Protein AF-A0A401PDB6-F1 (afdb_monomer)

InterPro domains:
  IPR004269 Folate receptor [PTHR10517] (44-159)
  IPR018143 Folate receptor-like [PF03024] (44-132)

Radius of gyration: 25.64 Å; Cα contacts (8 Å, |Δi|>4): 213; chains: 1; bounding box: 50×38×85 Å

pLDDT: mean 81.95, std 20.33, range [36.94, 98.69]

Solvent-accessible surface area (backbone atoms only — not comparable to full-atom values): 11408 Å² total; per-residue (Å²): 136,85,81,79,80,78,76,79,75,80,78,76,76,71,50,66,81,80,59,87,64,42,60,55,30,55,84,53,52,86,56,73,73,91,74,92,67,96,76,80,92,74,84,80,88,58,62,86,47,78,73,61,51,42,40,32,12,30,56,58,38,44,51,54,38,63,75,40,32,82,40,72,42,54,68,57,40,76,77,58,84,59,35,51,92,82,81,49,83,37,80,37,90,93,56,59,80,38,40,29,42,74,65,28,77,44,35,54,46,43,48,22,36,32,57,70,34,27,27,28,73,41,92,40,47,82,88,70,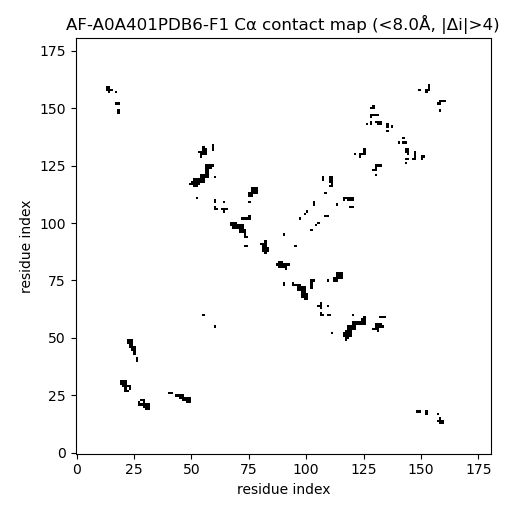51,77,32,41,69,89,78,80,60,74,92,81,41,79,74,67,48,57,56,21,52,49,47,52,34,34,75,71,65,52,30,78,69,87,66,81,73,75,77,76,72,69,75,74,72,70,66,74,69,68,80,78,119

Foldseek 3Di:
DDDPPPPPPPPPPFLPPQAQAWFQFAPIDRGDDDDPDPDDDDDDPGHDDAAAAQAAAQVQLQVVCVVQQAPKDQALEQQDDFDCVVVDGDRDPPTDIDGSCVSQVDSQSNQCRHHPRSHGYDHHHPPPLQHAYPDDDVVVDDRSVNSNSVVVCCVVVSGPDPDPPPPPPPPVVVVVVPPPD

Nearest PDB structures (foldseek):
  4kn2-assembly1_A  TM=9.282E-01  e=4.422E-18  Homo sapiens
  4lrh-assembly4_D  TM=9.254E-01  e=4.209E-17  Homo sapiens
  4km7-assembly2_B  TM=8.724E-01  e=8.488E-16  Homo sapiens
  4kmx-assembly1_A  TM=9.115E-01  e=3.106E-15  Homo sapiens
  5jka-assembly2_A  TM=8.967E-01  e=2.579E-14  Homo sapiens

Sequence (181 aa):
MLLLVLGLTLTVTAAKDILNICMDGKHHKTQPGFEGKLYKQVDQTWRNERIMHVPICKTDCEEWWADCREDHTCKVNWHKGWDWSSGINKCPTNSKCQKFSQVFPTPQDLCEKLWSNSYQYTQHDRGSGECIVMWFNSALMDNPNVAVAQHYAIQMGLIASASSAKLTVPLFLALLASDLL

Organism: Scyliorhinus torazame (NCBI:txid75743)

Mean predicted aligned error: 11.37 Å

Structure (mmCIF, N/CA/C/O backbone):
data_AF-A0A401PDB6-F1
#
_entry.id   AF-A0A401PDB6-F1
#
loop_
_atom_site.group_PDB
_atom_site.id
_atom_site.type_symbol
_atom_site.label_atom_id
_atom_site.label_alt_id
_atom_site.label_comp_id
_atom_site.label_asym_id
_atom_site.label_entity_id
_atom_site.label_seq_id
_atom_site.pdbx_PDB_ins_code
_atom_site.Cartn_x
_atom_site.Cartn_y
_atom_site.Cartn_z
_atom_site.occupancy
_atom_site.B_iso_or_equiv
_atom_site.auth_seq_id
_atom_site.auth_comp_id
_atom_site.auth_asym_id
_atom_site.auth_atom_id
_atom_site.pdbx_PDB_model_num
ATOM 1 N N . MET A 1 1 ? 7.493 7.710 -65.281 1.00 41.81 1 MET A N 1
ATOM 2 C CA . MET A 1 1 ? 6.463 7.238 -64.332 1.00 41.81 1 MET A CA 1
ATOM 3 C C . MET A 1 1 ? 7.090 7.290 -62.945 1.00 41.81 1 MET A C 1
ATOM 5 O O . MET A 1 1 ? 7.853 6.407 -62.586 1.00 41.81 1 MET A O 1
ATOM 9 N N . LEU A 1 2 ? 6.934 8.430 -62.271 1.00 36.94 2 LEU A N 1
ATOM 10 C CA . LEU A 1 2 ? 7.655 8.797 -61.050 1.00 36.94 2 LEU A CA 1
ATOM 11 C C . LEU A 1 2 ? 6.922 8.171 -59.850 1.00 36.94 2 LEU A C 1
ATOM 13 O O . LEU A 1 2 ? 5.835 8.620 -59.498 1.00 36.94 2 LEU A O 1
ATOM 17 N N . LEU A 1 3 ? 7.459 7.093 -59.275 1.00 42.06 3 LEU A N 1
ATOM 18 C CA . LEU A 1 3 ? 6.882 6.457 -58.087 1.00 42.06 3 LEU A CA 1
ATOM 19 C C . LEU A 1 3 ? 7.278 7.268 -56.845 1.00 42.06 3 LEU A C 1
ATOM 21 O O . LEU A 1 3 ? 8.389 7.141 -56.336 1.00 42.06 3 LEU A O 1
ATOM 25 N N . LEU A 1 4 ? 6.362 8.118 -56.372 1.00 43.72 4 LEU A N 1
ATOM 26 C CA . LEU A 1 4 ? 6.415 8.694 -55.028 1.00 43.72 4 LEU A CA 1
ATOM 27 C C . LEU A 1 4 ? 6.281 7.558 -54.006 1.00 43.72 4 LEU A C 1
ATOM 29 O O . LEU A 1 4 ? 5.187 7.042 -53.781 1.00 43.72 4 LEU A O 1
ATOM 33 N N . VAL A 1 5 ? 7.384 7.178 -53.364 1.00 49.28 5 VAL A N 1
ATOM 34 C CA . VAL A 1 5 ? 7.334 6.364 -52.147 1.00 49.28 5 VAL A CA 1
ATOM 35 C C . VAL A 1 5 ? 6.971 7.306 -51.004 1.00 49.28 5 VAL A C 1
ATOM 37 O O . VAL A 1 5 ? 7.833 7.937 -50.396 1.00 49.28 5 VAL A O 1
ATOM 40 N N . LEU A 1 6 ? 5.670 7.453 -50.750 1.00 48.84 6 LEU A N 1
ATOM 41 C CA . LEU A 1 6 ? 5.168 8.115 -49.552 1.00 48.84 6 LEU A CA 1
ATOM 42 C C . LEU A 1 6 ? 5.486 7.200 -48.359 1.00 48.84 6 LEU A C 1
ATOM 44 O O . LEU A 1 6 ? 4.734 6.283 -48.034 1.00 48.84 6 LEU A O 1
ATOM 48 N N . GLY A 1 7 ? 6.653 7.397 -47.748 1.00 50.88 7 GLY A N 1
ATOM 49 C CA . GLY A 1 7 ? 6.994 6.754 -46.487 1.00 50.88 7 GLY A CA 1
ATOM 50 C C . GLY A 1 7 ? 6.054 7.273 -45.407 1.00 50.88 7 GLY A C 1
ATOM 51 O O . GLY A 1 7 ? 6.227 8.390 -44.926 1.00 50.88 7 GLY A O 1
ATOM 52 N N . LEU A 1 8 ? 5.045 6.482 -45.040 1.00 49.09 8 LEU A N 1
ATOM 53 C CA . LEU A 1 8 ? 4.204 6.764 -43.885 1.00 49.09 8 LEU A CA 1
ATOM 54 C C . LEU A 1 8 ? 5.059 6.519 -42.634 1.00 49.09 8 LEU A C 1
ATOM 56 O O . LEU A 1 8 ? 5.104 5.413 -42.096 1.00 49.09 8 LEU A O 1
ATOM 60 N N . THR A 1 9 ? 5.808 7.528 -42.192 1.00 46.88 9 THR A N 1
ATOM 61 C CA . THR A 1 9 ? 6.457 7.480 -40.884 1.00 46.88 9 THR A CA 1
ATOM 62 C C . THR A 1 9 ? 5.350 7.541 -39.838 1.00 46.88 9 THR A C 1
ATOM 64 O O . THR A 1 9 ? 4.869 8.621 -39.501 1.00 46.88 9 THR A O 1
ATOM 67 N N . LEU A 1 10 ? 4.910 6.381 -39.346 1.00 47.47 10 LEU A N 1
ATOM 68 C CA . LEU A 1 10 ? 4.157 6.298 -38.100 1.00 47.47 10 LEU A CA 1
ATOM 69 C C . LEU A 1 10 ? 5.096 6.779 -36.994 1.00 47.47 10 LEU A C 1
ATOM 71 O O . LEU A 1 10 ? 5.904 6.022 -36.459 1.00 47.47 10 LEU A O 1
ATOM 75 N N . THR A 1 11 ? 5.027 8.069 -36.682 1.00 45.44 11 THR A N 1
ATOM 76 C CA . THR A 1 11 ? 5.581 8.602 -35.445 1.00 45.44 11 THR A CA 1
ATOM 77 C C . THR A 1 11 ? 4.755 8.006 -34.316 1.00 45.44 11 THR A C 1
ATOM 79 O O . THR A 1 11 ? 3.700 8.530 -33.964 1.00 45.44 11 THR A O 1
ATOM 82 N N . VAL A 1 12 ? 5.195 6.864 -33.786 1.00 51.16 12 VAL A N 1
ATOM 83 C CA . VAL A 1 12 ? 4.664 6.335 -32.531 1.00 51.16 12 VAL A CA 1
ATOM 84 C C . VAL A 1 12 ? 5.073 7.337 -31.459 1.00 51.16 12 VAL A C 1
ATOM 86 O O . VAL A 1 12 ? 6.234 7.394 -31.054 1.00 51.16 12 VAL A O 1
ATOM 89 N N . THR A 1 13 ? 4.139 8.184 -31.040 1.00 49.16 13 THR A N 1
ATOM 90 C CA . THR A 1 13 ? 4.314 9.028 -29.862 1.00 49.16 13 THR A CA 1
ATOM 91 C C . THR A 1 13 ? 4.423 8.093 -28.663 1.00 49.16 13 THR A C 1
ATOM 93 O O . THR A 1 13 ? 3.423 7.545 -28.206 1.00 49.16 13 THR A O 1
ATOM 96 N N . ALA A 1 14 ? 5.647 7.839 -28.198 1.00 52.94 14 ALA A N 1
ATOM 97 C CA . ALA A 1 14 ? 5.876 7.104 -26.964 1.00 52.94 14 ALA A CA 1
ATOM 98 C C . ALA A 1 14 ? 5.215 7.891 -25.828 1.00 52.94 14 ALA A C 1
ATOM 100 O O . ALA A 1 14 ? 5.658 8.995 -25.509 1.00 52.94 14 ALA A O 1
ATOM 101 N N . ALA A 1 15 ? 4.146 7.344 -25.254 1.00 53.12 15 ALA A N 1
ATOM 102 C CA . ALA A 1 15 ? 3.482 7.911 -24.093 1.00 53.12 15 ALA A CA 1
ATOM 103 C C . ALA A 1 15 ? 4.428 7.818 -22.885 1.00 53.12 15 ALA A C 1
ATOM 105 O O . ALA A 1 15 ? 4.445 6.866 -22.119 1.00 53.12 15 ALA A O 1
ATOM 106 N N . LYS A 1 16 ? 5.287 8.826 -22.740 1.00 54.22 16 LYS A N 1
ATOM 107 C CA . LYS A 1 16 ? 6.212 8.981 -21.611 1.00 54.22 16 LYS A CA 1
ATOM 108 C C . LYS A 1 16 ? 5.495 9.311 -20.294 1.00 54.22 16 LYS A C 1
ATOM 110 O O . LYS A 1 16 ? 6.162 9.428 -19.275 1.00 54.22 16 LYS A O 1
ATOM 115 N N . ASP A 1 17 ? 4.170 9.433 -20.304 1.00 70.50 17 ASP A N 1
ATOM 1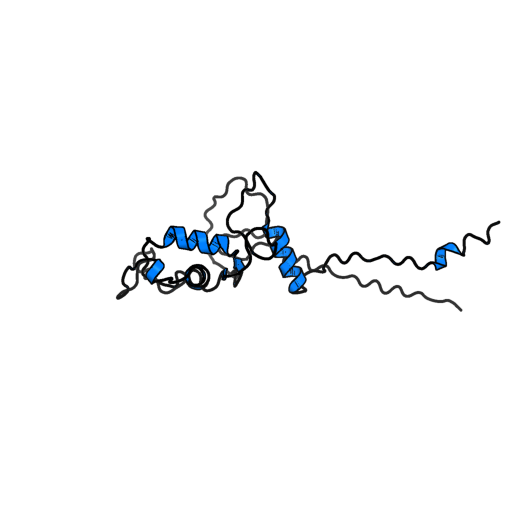16 C CA . ASP A 1 17 ? 3.445 10.206 -19.296 1.00 70.50 17 ASP A CA 1
ATOM 117 C C . ASP A 1 17 ? 3.068 9.433 -18.024 1.00 70.50 17 ASP A C 1
ATOM 119 O O . ASP A 1 17 ? 2.666 10.066 -17.056 1.00 70.50 17 ASP A O 1
ATOM 123 N N . ILE A 1 18 ? 3.209 8.098 -17.975 1.00 82.12 18 ILE A N 1
ATOM 124 C CA . ILE A 1 18 ? 2.850 7.304 -16.776 1.00 82.12 18 ILE A CA 1
ATOM 125 C C . ILE A 1 18 ? 4.051 6.715 -16.020 1.00 82.12 18 ILE A C 1
ATOM 127 O O . ILE A 1 18 ? 3.921 6.281 -14.876 1.00 82.12 18 ILE A O 1
ATOM 131 N N . LEU A 1 19 ? 5.235 6.685 -16.637 1.00 90.25 19 LEU A N 1
ATOM 132 C CA . LEU A 1 19 ? 6.452 6.196 -15.991 1.00 90.25 19 LEU A CA 1
ATOM 133 C C . LEU A 1 19 ? 7.263 7.355 -15.423 1.00 90.25 19 LEU A C 1
ATOM 135 O O . LEU A 1 19 ? 7.357 8.414 -16.032 1.00 90.25 19 LEU A O 1
ATOM 139 N N . ASN A 1 20 ? 7.926 7.115 -14.289 1.00 91.12 20 ASN A N 1
ATOM 140 C CA . ASN A 1 20 ? 8.797 8.099 -13.644 1.00 91.12 20 ASN A CA 1
ATOM 141 C C . ASN A 1 20 ? 8.083 9.438 -13.355 1.00 91.12 20 ASN A C 1
ATOM 143 O O . ASN A 1 20 ? 8.622 10.518 -13.600 1.00 91.12 20 ASN A O 1
ATOM 147 N N . ILE A 1 21 ? 6.874 9.350 -12.802 1.00 90.75 21 ILE A N 1
ATOM 148 C CA . ILE A 1 21 ? 6.075 10.487 -12.336 1.00 90.75 21 ILE A CA 1
ATOM 149 C C . ILE A 1 21 ? 5.842 10.400 -10.823 1.00 90.75 21 ILE A C 1
ATOM 151 O O . ILE A 1 21 ? 5.990 9.339 -10.213 1.00 90.75 21 ILE A O 1
ATOM 155 N N . CYS A 1 22 ? 5.472 11.520 -10.211 1.00 89.38 22 CYS A N 1
ATOM 156 C CA . CYS A 1 22 ? 4.984 11.562 -8.837 1.00 89.38 22 CYS A CA 1
ATOM 157 C C . CYS A 1 22 ? 3.477 11.811 -8.859 1.00 89.38 22 CYS A C 1
ATOM 159 O O . CYS A 1 22 ? 3.025 12.654 -9.627 1.00 89.38 22 CYS A O 1
ATOM 161 N N . MET A 1 23 ? 2.717 11.113 -8.009 1.00 88.44 23 MET A N 1
ATOM 162 C CA . MET A 1 23 ? 1.294 11.423 -7.855 1.00 88.44 23 MET A CA 1
ATOM 163 C C . MET A 1 23 ? 1.130 12.837 -7.291 1.00 88.44 23 MET A C 1
ATOM 165 O O . MET A 1 23 ? 1.911 13.245 -6.427 1.00 88.44 23 MET A O 1
ATOM 169 N N . ASP A 1 24 ? 0.073 13.537 -7.684 1.00 86.31 24 ASP A N 1
ATOM 170 C CA . ASP A 1 24 ? -0.339 14.792 -7.058 1.00 86.31 24 ASP A CA 1
ATOM 171 C C . ASP A 1 24 ? -0.969 14.520 -5.680 1.00 86.31 24 ASP A C 1
ATOM 173 O O . ASP A 1 24 ? -2.188 14.497 -5.470 1.00 86.31 24 ASP A O 1
ATOM 177 N N . GLY A 1 25 ? -0.101 14.208 -4.718 1.00 82.31 25 GLY A N 1
ATOM 178 C CA . GLY A 1 25 ? -0.454 13.955 -3.333 1.00 82.31 25 GLY A CA 1
ATOM 179 C C . GLY A 1 25 ? 0.111 15.004 -2.391 1.00 82.31 25 GLY A C 1
ATOM 180 O O . GLY A 1 25 ? 1.149 15.594 -2.651 1.00 82.31 25 GLY A O 1
ATOM 181 N N . LYS A 1 26 ? -0.527 15.130 -1.226 1.00 82.31 26 LYS A N 1
ATOM 182 C CA . LYS A 1 26 ? -0.234 16.081 -0.141 1.00 82.31 26 LYS A CA 1
ATOM 183 C C . LYS A 1 26 ? 1.215 16.532 0.049 1.00 82.31 26 LYS A C 1
ATOM 185 O O . LYS A 1 26 ? 1.467 17.692 0.351 1.00 82.31 26 LYS A O 1
ATOM 190 N N . HIS A 1 27 ? 2.139 15.581 -0.011 1.00 84.38 27 HIS A N 1
ATOM 191 C CA . HIS A 1 27 ? 3.551 15.774 0.300 1.00 84.38 27 HIS A CA 1
ATOM 192 C C . HIS A 1 27 ? 4.471 15.266 -0.818 1.00 84.38 27 HIS A C 1
ATOM 194 O O . HIS A 1 27 ? 5.669 15.113 -0.599 1.00 84.38 27 HIS A O 1
ATOM 200 N N . HIS A 1 28 ? 3.926 14.960 -1.997 1.00 83.31 28 HIS A N 1
ATOM 201 C CA . HIS A 1 28 ? 4.731 14.528 -3.134 1.00 83.31 28 HIS A CA 1
ATOM 202 C C . HIS A 1 28 ? 5.393 15.736 -3.804 1.00 83.31 28 HIS A C 1
ATOM 204 O O . HIS A 1 28 ? 4.849 16.839 -3.820 1.00 83.31 28 HIS A O 1
ATOM 210 N N . LYS A 1 29 ? 6.580 15.518 -4.377 1.00 86.19 29 LYS A N 1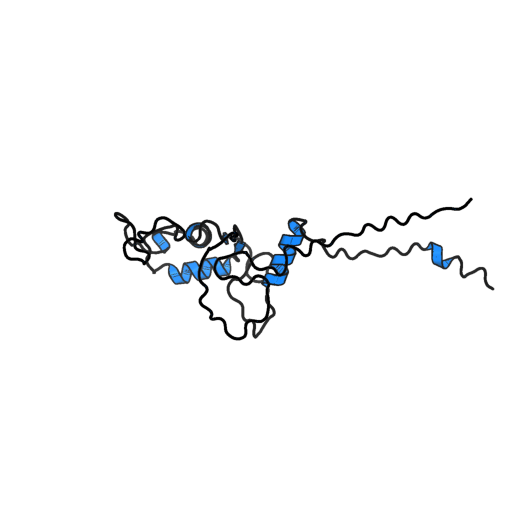
ATOM 211 C CA . LYS A 1 29 ? 7.175 16.464 -5.327 1.00 86.19 29 LYS A CA 1
ATOM 212 C C . LYS A 1 29 ? 6.394 16.446 -6.635 1.00 86.19 29 LYS A C 1
ATOM 214 O O . LYS A 1 29 ? 5.730 15.467 -6.948 1.00 86.19 29 LYS A O 1
ATOM 219 N N . THR A 1 30 ? 6.580 17.479 -7.448 1.00 86.31 30 THR A N 1
ATOM 220 C CA . THR A 1 30 ? 6.026 17.529 -8.806 1.00 86.31 30 THR A CA 1
ATOM 221 C C . THR A 1 30 ? 6.671 16.500 -9.741 1.00 86.31 30 THR A C 1
ATOM 223 O O . THR A 1 30 ? 6.006 15.981 -10.628 1.00 86.31 30 THR A O 1
ATOM 226 N N . GLN A 1 31 ? 7.962 16.193 -9.563 1.00 86.19 31 GLN A N 1
ATOM 227 C CA . GLN A 1 31 ? 8.686 15.210 -10.376 1.00 86.19 31 GLN A CA 1
ATOM 228 C C . GLN A 1 31 ? 9.687 14.410 -9.530 1.00 86.19 31 GLN A C 1
ATOM 230 O O . GLN A 1 31 ? 10.205 14.939 -8.533 1.00 86.19 31 GLN A O 1
ATOM 235 N N . PRO A 1 32 ? 10.000 13.158 -9.918 1.00 87.00 32 PRO A N 1
ATOM 236 C CA . PRO A 1 32 ? 11.042 12.381 -9.264 1.00 87.00 32 PRO A CA 1
ATOM 237 C C . PRO A 1 32 ? 12.411 13.049 -9.378 1.00 87.00 32 PRO A C 1
ATOM 239 O O . PRO A 1 32 ? 12.701 13.809 -10.297 1.00 87.00 32 PRO A O 1
ATOM 242 N N . GLY A 1 33 ? 13.282 12.736 -8.429 1.00 83.69 33 GLY A N 1
ATOM 243 C CA . GLY A 1 33 ? 14.647 13.245 -8.397 1.00 83.69 33 GLY A CA 1
ATOM 244 C C . GLY A 1 33 ? 15.340 12.823 -7.111 1.00 83.69 33 GLY A C 1
ATOM 245 O O . GLY A 1 33 ? 14.669 12.391 -6.171 1.00 83.69 33 GLY A O 1
ATOM 246 N N . PHE A 1 34 ? 16.662 12.961 -7.072 1.00 83.00 34 PHE A N 1
ATOM 247 C CA . PHE A 1 34 ? 17.482 12.572 -5.928 1.00 83.00 34 PHE A CA 1
ATOM 248 C C . PHE A 1 34 ? 17.043 13.283 -4.637 1.00 83.00 34 PHE A C 1
ATOM 250 O O . PHE A 1 34 ? 16.878 14.503 -4.617 1.00 83.00 34 PHE A O 1
ATOM 257 N N . GLU A 1 35 ? 16.871 12.517 -3.560 1.00 76.19 35 GLU A N 1
ATOM 258 C CA . GLU A 1 35 ? 16.538 13.027 -2.229 1.00 76.19 35 GLU A CA 1
ATOM 259 C C . GLU A 1 35 ? 17.746 12.880 -1.303 1.00 76.19 35 GLU A C 1
ATOM 261 O O . GLU A 1 35 ? 18.027 11.795 -0.802 1.00 76.19 35 GLU A O 1
ATOM 266 N N . GLY A 1 36 ? 18.479 13.969 -1.060 1.00 64.94 36 GLY A N 1
ATOM 267 C CA . GLY A 1 36 ? 19.646 13.935 -0.168 1.00 64.94 36 GLY A CA 1
ATOM 268 C C . GLY A 1 36 ? 19.292 13.837 1.326 1.00 64.94 36 GLY A C 1
ATOM 269 O O . GLY A 1 36 ? 20.019 13.210 2.091 1.00 64.94 36 GLY A O 1
ATOM 270 N N . LYS A 1 37 ? 18.184 14.454 1.766 1.00 56.00 37 LYS A N 1
ATOM 271 C CA . LYS A 1 37 ? 17.655 14.377 3.143 1.00 56.00 37 LYS A CA 1
ATOM 272 C C . LYS A 1 37 ? 16.128 14.320 3.088 1.00 56.00 37 LYS A C 1
ATOM 274 O O . LYS A 1 37 ? 15.495 15.290 2.690 1.00 56.00 37 LYS A O 1
ATOM 279 N N . LEU A 1 38 ? 15.552 13.198 3.515 1.00 56.94 38 LE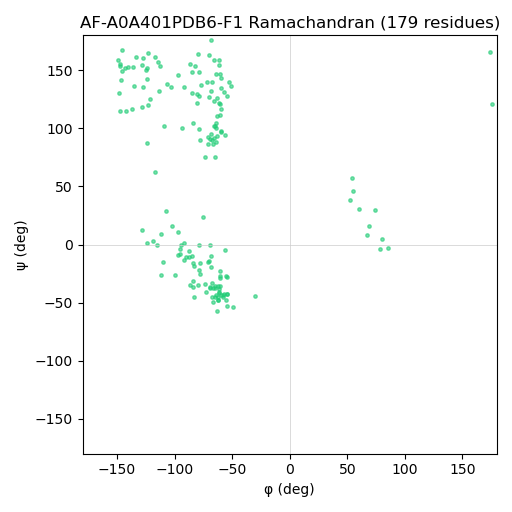U A N 1
ATOM 280 C CA . LEU A 1 38 ? 14.141 12.825 3.314 1.00 56.94 38 LEU A CA 1
ATOM 281 C C . LEU A 1 38 ? 13.120 13.560 4.216 1.00 56.94 38 LEU A C 1
ATOM 283 O O . LEU A 1 38 ? 12.036 13.034 4.452 1.00 56.94 38 LEU A O 1
ATOM 287 N N . TYR A 1 39 ? 13.422 14.755 4.743 1.00 38.53 39 TYR A N 1
ATOM 288 C CA . TYR A 1 39 ? 12.495 15.477 5.628 1.00 38.53 39 TYR A CA 1
ATOM 289 C C . TYR A 1 39 ? 12.244 16.923 5.173 1.00 38.53 39 TYR A C 1
ATOM 291 O O . TYR A 1 39 ? 13.153 17.751 5.148 1.00 38.53 39 TYR A O 1
ATOM 299 N N . LYS A 1 40 ? 10.982 17.237 4.856 1.00 42.69 40 LYS A N 1
ATOM 300 C CA . LYS A 1 40 ? 10.410 18.594 4.842 1.00 42.69 40 LYS A CA 1
ATOM 301 C C . LYS A 1 40 ? 8.928 18.504 5.219 1.00 42.69 40 LYS A C 1
ATOM 303 O O . LYS A 1 40 ? 8.201 17.696 4.648 1.00 42.69 40 LYS A O 1
ATOM 308 N N . GLN A 1 41 ? 8.482 19.321 6.173 1.00 37.66 41 GLN A N 1
ATOM 309 C CA . GLN A 1 41 ? 7.055 19.554 6.415 1.00 37.66 41 GLN A CA 1
ATOM 310 C C . GLN A 1 41 ? 6.550 20.570 5.390 1.00 37.66 41 GLN A C 1
ATOM 312 O O . GLN A 1 41 ? 7.163 21.618 5.200 1.00 37.66 41 GLN A O 1
ATOM 317 N N . VAL A 1 42 ? 5.446 20.242 4.725 1.00 47.94 42 VAL A N 1
ATOM 318 C CA . VAL A 1 42 ? 4.796 21.091 3.719 1.00 47.94 42 VAL A CA 1
ATOM 319 C C . VAL A 1 42 ? 3.323 21.250 4.085 1.00 47.94 42 VAL A C 1
ATOM 321 O O . VAL A 1 42 ? 2.674 20.279 4.488 1.00 47.94 42 VAL A O 1
ATOM 324 N N . ASP A 1 43 ? 2.843 22.488 3.983 1.00 43.47 43 ASP A N 1
ATOM 325 C CA . ASP A 1 43 ? 1.490 22.930 4.327 1.00 43.47 43 ASP A CA 1
ATOM 326 C C . ASP A 1 43 ? 0.512 22.752 3.146 1.00 43.47 43 ASP A C 1
ATOM 328 O O . ASP A 1 43 ? 0.910 22.649 1.988 1.00 43.47 43 ASP A O 1
ATOM 332 N N . GLN A 1 44 ? -0.773 22.628 3.464 1.00 50.94 44 GLN A N 1
ATOM 333 C CA . GLN A 1 44 ? -1.789 21.864 2.746 1.00 50.94 44 GLN A CA 1
ATOM 334 C C . GLN A 1 44 ? -2.755 22.687 1.882 1.00 50.94 44 GLN A C 1
ATOM 336 O O . GLN A 1 44 ? -3.422 23.576 2.391 1.00 50.94 44 GLN A O 1
ATOM 341 N N . THR A 1 45 ? -3.007 22.217 0.653 1.00 56.47 45 THR A N 1
ATOM 342 C CA . THR A 1 45 ? -4.346 21.975 0.055 1.00 56.47 45 THR A CA 1
ATOM 343 C C . THR A 1 45 ? -4.186 20.765 -0.888 1.00 56.47 45 THR A C 1
ATOM 345 O O . THR A 1 45 ? -3.265 20.733 -1.691 1.00 56.47 45 THR A O 1
ATOM 348 N N . TRP A 1 46 ? -4.835 19.631 -0.594 1.00 58.44 46 TRP A N 1
ATOM 349 C CA . TRP A 1 46 ? -3.991 18.597 0.029 1.00 58.44 46 TRP A CA 1
ATOM 350 C C . TRP A 1 46 ? -3.890 17.193 -0.599 1.00 58.44 46 TRP A C 1
ATOM 352 O O . TRP A 1 46 ? -3.186 16.394 0.005 1.00 58.44 46 TRP A O 1
ATOM 362 N N . ARG A 1 47 ? -4.523 16.844 -1.733 1.00 59.09 47 ARG A N 1
ATOM 363 C CA . ARG A 1 47 ? -4.261 15.613 -2.544 1.00 59.09 47 ARG A CA 1
ATOM 364 C C . ARG A 1 47 ? -5.262 15.520 -3.704 1.00 59.09 47 ARG A C 1
ATOM 366 O O . ARG A 1 47 ? -6.451 15.387 -3.431 1.00 59.09 47 ARG A O 1
ATOM 373 N N . ASN A 1 48 ? -4.793 15.484 -4.949 1.00 77.31 48 ASN A N 1
ATOM 374 C CA . ASN A 1 48 ? -5.646 15.304 -6.133 1.00 77.31 48 ASN A CA 1
ATOM 375 C C . ASN A 1 48 ? -5.637 13.861 -6.660 1.00 77.31 48 ASN A C 1
ATOM 377 O O . ASN A 1 48 ? -6.628 13.399 -7.219 1.00 77.31 48 ASN A O 1
ATOM 381 N N . GLU A 1 49 ? -4.563 13.111 -6.409 1.00 83.00 49 GLU A N 1
ATOM 382 C CA . GLU A 1 49 ? -4.393 11.741 -6.895 1.00 83.00 49 GLU A CA 1
ATOM 383 C C . GLU A 1 49 ? -4.118 10.752 -5.759 1.00 83.00 49 GLU A C 1
ATOM 385 O O . GLU A 1 49 ? -3.512 11.074 -4.732 1.00 83.00 49 GLU A O 1
ATOM 390 N N . ARG A 1 50 ? -4.534 9.493 -5.933 1.00 87.50 50 ARG A N 1
ATOM 391 C CA . ARG A 1 50 ? -4.168 8.393 -5.034 1.00 87.50 50 ARG A CA 1
ATOM 392 C C . ARG A 1 50 ? -3.888 7.113 -5.794 1.00 87.50 50 ARG A C 1
ATOM 394 O O . ARG A 1 50 ? -4.486 6.860 -6.831 1.00 87.50 50 ARG A O 1
ATOM 401 N N . ILE A 1 51 ? -3.050 6.274 -5.196 1.00 91.75 51 ILE A N 1
ATOM 402 C CA . ILE A 1 51 ? -2.875 4.904 -5.661 1.00 91.75 51 ILE A CA 1
ATOM 403 C C . ILE A 1 51 ? -4.106 4.065 -5.335 1.00 91.75 51 ILE A C 1
ATOM 405 O O . ILE A 1 51 ? -4.697 4.177 -4.250 1.00 91.75 51 ILE A O 1
ATOM 409 N N . MET A 1 52 ? -4.455 3.221 -6.293 1.00 91.94 52 MET A N 1
ATOM 410 C CA . MET A 1 52 ? -5.515 2.233 -6.212 1.00 91.94 52 MET A CA 1
ATOM 411 C C . MET A 1 52 ? -4.982 0.934 -6.792 1.00 91.94 52 MET A C 1
ATOM 413 O O . MET A 1 52 ? -4.347 0.959 -7.842 1.00 91.94 52 MET A O 1
ATOM 417 N N . HIS A 1 53 ? -5.268 -0.174 -6.113 1.00 96.00 53 HIS A N 1
ATOM 418 C CA . HIS A 1 53 ? -4.975 -1.525 -6.583 1.00 96.00 53 HIS A CA 1
ATOM 419 C C . HIS A 1 53 ? -3.516 -1.738 -7.010 1.00 96.00 53 HIS A C 1
ATOM 421 O O . HIS A 1 53 ? -3.244 -2.429 -7.987 1.00 96.00 53 HIS A O 1
ATOM 427 N N . VAL A 1 54 ? -2.562 -1.143 -6.287 1.00 97.62 54 VAL A N 1
ATOM 428 C CA . VAL A 1 54 ? -1.144 -1.441 -6.518 1.00 97.62 54 VAL A CA 1
ATOM 429 C C . VAL A 1 54 ? -0.934 -2.932 -6.228 1.00 97.62 54 VAL A C 1
ATOM 431 O O . VAL A 1 54 ? -1.244 -3.352 -5.109 1.00 97.62 54 VAL A O 1
ATOM 434 N N . PRO A 1 55 ? -0.449 -3.727 -7.202 1.00 98.12 55 PRO A N 1
ATOM 435 C CA . PRO A 1 55 ? -0.322 -5.174 -7.061 1.00 98.12 55 PRO A CA 1
ATOM 436 C C . PRO A 1 55 ? 0.811 -5.477 -6.085 1.00 98.12 55 PRO A C 1
ATOM 438 O O . PRO A 1 55 ? 1.969 -5.513 -6.482 1.00 98.12 55 PRO A O 1
ATOM 441 N N . ILE A 1 56 ? 0.511 -5.631 -4.796 1.00 98.38 56 ILE A N 1
ATOM 442 C CA . ILE A 1 56 ? 1.535 -5.900 -3.781 1.00 98.38 56 ILE A CA 1
ATOM 443 C C . ILE A 1 56 ? 1.960 -7.366 -3.870 1.00 98.38 56 ILE A C 1
ATOM 445 O O . ILE A 1 56 ? 1.116 -8.255 -4.033 1.00 98.38 56 ILE A O 1
ATOM 449 N N . CYS A 1 57 ? 3.265 -7.624 -3.782 1.00 98.50 57 CYS A N 1
ATOM 450 C CA . CYS A 1 57 ? 3.763 -8.994 -3.762 1.00 98.50 57 CYS A CA 1
ATOM 451 C C . CYS A 1 57 ? 3.188 -9.772 -2.579 1.00 98.50 57 CYS A C 1
ATOM 453 O O . CYS A 1 57 ? 3.028 -9.239 -1.476 1.00 98.50 57 CYS A O 1
ATOM 455 N N . LYS A 1 58 ? 2.917 -11.056 -2.822 1.00 98.25 58 LYS A N 1
ATOM 456 C CA . LYS A 1 58 ? 2.382 -11.994 -1.837 1.00 98.25 58 LYS A CA 1
ATOM 457 C C . LYS A 1 58 ? 3.171 -11.943 -0.530 1.00 98.25 58 LYS A C 1
ATOM 459 O O . LYS A 1 58 ? 2.598 -11.682 0.525 1.00 98.25 58 LYS A O 1
ATOM 464 N N . THR A 1 59 ? 4.489 -12.120 -0.628 1.00 97.25 59 THR A N 1
ATOM 465 C CA . THR A 1 59 ? 5.396 -12.182 0.523 1.00 97.25 59 THR A CA 1
ATOM 466 C C . THR A 1 59 ? 5.368 -10.897 1.355 1.00 97.25 59 THR A C 1
ATOM 468 O O . THR A 1 59 ? 5.281 -10.973 2.573 1.00 97.25 59 THR A O 1
ATOM 471 N N . ASP A 1 60 ? 5.368 -9.715 0.724 1.00 97.88 60 ASP A N 1
ATOM 472 C CA . ASP A 1 60 ? 5.301 -8.426 1.433 1.00 97.88 60 ASP A CA 1
ATOM 473 C C . ASP A 1 60 ? 4.005 -8.274 2.238 1.00 97.88 60 ASP A C 1
ATOM 475 O O . ASP A 1 60 ? 4.023 -7.766 3.359 1.00 97.88 60 ASP A O 1
ATOM 479 N N . CYS A 1 61 ? 2.878 -8.709 1.674 1.00 98.12 61 CYS A N 1
ATOM 480 C CA . CYS A 1 61 ? 1.595 -8.639 2.360 1.00 98.12 61 CYS A CA 1
ATOM 481 C C . CYS A 1 61 ? 1.487 -9.667 3.501 1.00 98.12 61 CYS A C 1
ATOM 483 O O . CYS A 1 61 ? 0.978 -9.353 4.579 1.00 98.12 61 CYS A O 1
ATOM 485 N N . GLU A 1 62 ? 1.979 -10.888 3.280 1.00 98.50 62 GLU A N 1
ATOM 486 C CA . GLU A 1 62 ? 1.975 -11.964 4.275 1.00 98.50 62 GLU A CA 1
ATOM 487 C C . GLU A 1 62 ? 2.898 -11.669 5.459 1.00 98.50 62 GLU A C 1
ATOM 489 O O . GLU A 1 62 ? 2.469 -11.830 6.600 1.00 98.50 62 GLU A O 1
ATOM 494 N N . GLU A 1 63 ? 4.118 -11.185 5.206 1.00 98.38 63 GLU A N 1
ATOM 495 C CA . GLU A 1 63 ? 5.066 -10.771 6.249 1.00 98.38 63 GLU A CA 1
ATOM 496 C C . GLU A 1 63 ? 4.498 -9.611 7.072 1.00 98.38 63 GLU A C 1
ATOM 498 O O . GLU A 1 63 ? 4.450 -9.696 8.296 1.00 98.38 63 GLU A O 1
ATOM 503 N N . TRP A 1 64 ? 3.959 -8.573 6.418 1.00 98.44 64 TRP A N 1
ATOM 504 C CA . TRP A 1 64 ? 3.339 -7.448 7.124 1.00 98.44 64 TRP A CA 1
ATOM 505 C C . TRP A 1 64 ? 2.191 -7.903 8.037 1.00 98.44 64 TRP A C 1
ATOM 507 O O . TRP A 1 64 ? 2.105 -7.497 9.198 1.00 98.44 64 TRP A O 1
ATOM 517 N N . TRP A 1 65 ? 1.314 -8.779 7.545 1.00 98.69 65 TRP A N 1
ATOM 518 C CA . TRP A 1 65 ? 0.245 -9.328 8.372 1.00 98.69 65 TRP A CA 1
ATOM 519 C C . TRP A 1 65 ? 0.782 -10.179 9.526 1.00 98.69 65 TRP A C 1
ATOM 521 O O . TRP A 1 65 ? 0.295 -10.055 10.652 1.00 98.69 65 TRP A O 1
ATOM 531 N N . ALA A 1 66 ? 1.781 -11.025 9.266 1.00 98.69 66 ALA A N 1
ATOM 532 C CA . ALA A 1 66 ? 2.370 -11.911 10.261 1.00 98.69 66 ALA A CA 1
ATOM 533 C C . ALA A 1 66 ? 3.085 -11.144 11.380 1.00 98.69 66 ALA A C 1
ATOM 535 O O . ALA A 1 66 ? 2.988 -11.560 12.532 1.00 98.69 66 ALA A O 1
ATOM 536 N N . ASP A 1 67 ? 3.727 -10.020 11.069 1.00 98.56 67 ASP A N 1
ATOM 537 C CA . ASP A 1 67 ? 4.363 -9.153 12.063 1.00 98.56 67 ASP A CA 1
ATOM 538 C C . ASP A 1 67 ? 3.319 -8.449 12.945 1.00 98.56 67 ASP A C 1
ATOM 540 O O . ASP A 1 67 ? 3.499 -8.330 14.156 1.00 98.56 67 ASP A O 1
ATOM 544 N N . CYS A 1 68 ? 2.184 -8.038 12.366 1.00 98.62 68 CYS A N 1
ATOM 545 C CA . CYS A 1 68 ? 1.142 -7.294 13.080 1.00 98.62 68 CYS A CA 1
ATOM 546 C C . CYS A 1 68 ? 0.060 -8.165 13.739 1.00 98.62 68 CYS A C 1
ATOM 548 O O . CYS A 1 68 ? -0.754 -7.642 14.493 1.00 98.62 68 CYS A O 1
ATOM 550 N N . ARG A 1 69 ? -0.026 -9.474 13.474 1.00 98.25 69 ARG A N 1
ATOM 551 C CA . ARG A 1 69 ? -1.185 -10.322 13.851 1.00 98.25 69 ARG A CA 1
ATOM 552 C C . ARG A 1 69 ? -1.578 -10.305 15.339 1.00 98.25 69 ARG A C 1
ATOM 554 O O . ARG A 1 69 ? -2.750 -10.552 15.652 1.00 98.25 69 ARG A O 1
ATOM 561 N N . GLU A 1 70 ? -0.623 -10.052 16.238 1.00 98.50 70 GLU A N 1
ATOM 562 C CA . GLU A 1 70 ? -0.832 -9.981 17.694 1.00 98.50 70 GLU A CA 1
ATOM 563 C C . GLU A 1 70 ? -1.021 -8.543 18.217 1.00 98.50 70 GLU A C 1
ATOM 565 O O . GLU A 1 70 ? -1.422 -8.361 19.371 1.00 98.50 70 GLU A O 1
ATOM 570 N N . ASP A 1 71 ? -0.801 -7.529 17.375 1.00 98.62 71 ASP A N 1
ATOM 571 C CA . ASP A 1 71 ? -1.114 -6.134 17.687 1.00 98.62 71 ASP A CA 1
ATOM 572 C C . ASP A 1 71 ? -2.627 -5.920 17.768 1.00 98.62 71 ASP A C 1
ATOM 574 O O . ASP A 1 71 ? -3.430 -6.819 17.508 1.00 98.62 71 ASP A O 1
ATOM 578 N N . HIS A 1 72 ? -3.049 -4.705 18.124 1.00 98.56 72 HIS A N 1
ATOM 579 C CA . HIS A 1 72 ? -4.460 -4.378 18.305 1.00 98.56 72 HIS A CA 1
ATOM 580 C C . HIS A 1 72 ? -4.915 -3.204 17.443 1.00 98.56 72 HIS A C 1
ATOM 582 O O . HIS A 1 72 ? -4.222 -2.202 17.283 1.00 98.56 72 HIS A O 1
ATOM 588 N N . THR A 1 73 ? -6.140 -3.299 16.937 1.00 98.56 73 THR A N 1
ATOM 589 C CA . THR A 1 73 ? -6.839 -2.192 16.288 1.00 98.56 73 THR A CA 1
ATOM 590 C C . THR A 1 73 ? -8.334 -2.271 16.578 1.00 98.56 73 THR A C 1
ATOM 592 O O . THR A 1 73 ? -8.845 -3.263 17.091 1.00 98.56 73 THR A O 1
ATOM 595 N N . CYS A 1 74 ? -9.058 -1.204 16.269 1.00 98.31 74 CYS A N 1
ATOM 596 C CA . CYS A 1 74 ? -10.505 -1.110 16.456 1.00 98.31 74 CYS A CA 1
ATOM 597 C C . CYS A 1 74 ? -11.267 -0.966 15.132 1.00 98.31 74 CYS A C 1
ATOM 599 O O . CYS A 1 74 ? -12.492 -0.837 15.142 1.00 98.31 74 CYS A O 1
ATOM 601 N N . LYS A 1 75 ? -10.565 -0.941 13.987 1.00 97.94 75 LYS A N 1
ATOM 602 C CA . LYS A 1 75 ? -11.157 -0.655 12.674 1.00 97.94 75 LYS A CA 1
ATOM 603 C C . LYS A 1 75 ? -10.474 -1.419 11.542 1.00 97.94 75 LYS A C 1
ATOM 605 O O . LYS A 1 75 ? -9.253 -1.458 11.467 1.00 97.94 75 LYS A O 1
ATOM 610 N N . VAL A 1 76 ? -11.294 -1.874 10.593 1.00 97.56 76 VAL A N 1
ATOM 611 C CA . VAL A 1 76 ? -10.871 -2.511 9.328 1.00 97.56 76 VAL A CA 1
ATOM 612 C C . VAL A 1 76 ? -10.394 -1.523 8.257 1.00 97.56 76 VAL A C 1
ATOM 614 O O . VAL A 1 76 ? -9.801 -1.919 7.265 1.00 97.56 76 VAL A O 1
ATOM 617 N N . ASN A 1 77 ? -10.696 -0.231 8.403 1.00 97.62 77 ASN A N 1
ATOM 618 C CA . ASN A 1 77 ? -10.355 0.794 7.418 1.00 97.62 77 ASN A CA 1
ATOM 619 C C . ASN A 1 77 ? -9.830 2.029 8.143 1.00 97.62 77 ASN A C 1
ATOM 621 O O . ASN A 1 77 ? -10.559 2.650 8.920 1.00 97.62 77 ASN A O 1
ATOM 625 N N . TRP A 1 78 ? -8.568 2.359 7.895 1.00 97.94 78 TRP A N 1
ATOM 626 C CA . TRP A 1 78 ? -7.846 3.445 8.552 1.00 97.94 78 TRP A CA 1
ATOM 627 C C . TRP A 1 78 ? -7.870 4.750 7.757 1.00 97.94 78 TRP A C 1
ATOM 629 O O . TRP A 1 78 ? -7.422 5.780 8.252 1.00 97.94 78 TRP A O 1
ATOM 639 N N . HIS A 1 79 ? -8.448 4.747 6.560 1.00 93.38 79 HIS A N 1
ATOM 640 C CA . HIS A 1 79 ? -8.599 5.954 5.757 1.00 93.38 79 HIS A CA 1
ATOM 641 C C . HIS A 1 79 ? -9.766 6.833 6.238 1.00 93.38 79 HIS A C 1
ATOM 643 O O . HIS A 1 79 ? -9.760 8.039 6.007 1.00 93.38 79 HIS A O 1
ATOM 649 N N . LYS A 1 80 ? -10.782 6.252 6.896 1.00 91.69 80 LYS A N 1
ATOM 650 C CA . LYS A 1 80 ? -12.016 6.966 7.272 1.00 91.69 80 LYS A CA 1
ATOM 651 C C . LYS A 1 80 ? -12.681 6.463 8.554 1.00 91.69 80 LYS A C 1
ATOM 653 O O . LYS A 1 80 ? -12.530 5.312 8.965 1.00 91.69 80 LYS A O 1
ATOM 658 N N . GLY A 1 81 ? -13.510 7.325 9.145 1.00 94.12 81 GLY A N 1
ATOM 659 C CA . GLY A 1 81 ? -14.372 6.991 10.286 1.00 94.12 81 GLY A CA 1
ATOM 660 C C . GLY A 1 81 ? -13.627 6.843 11.613 1.00 94.12 81 GLY A C 1
ATOM 661 O O . GLY A 1 81 ? -14.010 6.005 12.430 1.00 94.12 81 GLY A O 1
ATOM 662 N N . TRP A 1 82 ? -12.527 7.572 11.776 1.00 97.50 82 TRP A N 1
ATOM 663 C CA . TRP A 1 82 ? -11.896 7.815 13.072 1.00 97.50 82 TRP A CA 1
ATOM 664 C C . TRP A 1 82 ? -12.608 8.958 13.795 1.00 97.50 82 TRP A C 1
ATOM 666 O O . TRP A 1 82 ? -13.162 9.843 13.142 1.00 97.50 82 TRP A O 1
ATOM 676 N N . ASP A 1 83 ? -12.545 8.960 15.123 1.00 97.44 83 ASP A N 1
ATOM 677 C CA . ASP A 1 83 ? -12.852 10.145 15.918 1.00 97.44 83 ASP A CA 1
ATOM 678 C C . ASP A 1 83 ? -11.628 11.073 15.922 1.00 97.44 83 ASP A C 1
ATOM 680 O O . ASP A 1 83 ? -10.537 10.661 16.311 1.00 97.44 83 ASP A O 1
ATOM 684 N N . TRP A 1 84 ? -11.807 12.310 15.463 1.00 96.56 84 TRP A N 1
ATOM 685 C CA . TRP A 1 84 ? -10.766 13.340 15.397 1.00 96.56 84 TRP A CA 1
ATOM 686 C C . TRP A 1 84 ? -11.010 14.498 16.375 1.00 96.56 84 TRP A C 1
ATOM 688 O O . TRP A 1 84 ? -10.305 15.503 16.314 1.00 96.56 84 TRP A O 1
ATOM 698 N N . SER A 1 85 ? -11.986 14.383 17.282 1.00 97.00 85 SER A N 1
ATOM 699 C CA . SER A 1 85 ? -12.392 15.453 18.210 1.00 97.00 85 SER A CA 1
ATOM 700 C C . SER A 1 85 ? -11.247 15.998 19.073 1.00 97.00 85 SER A C 1
ATOM 702 O O . SER A 1 85 ? -11.266 17.166 19.450 1.00 97.00 85 SER A O 1
ATOM 704 N N . SER A 1 86 ? -10.217 15.190 19.348 1.00 96.31 86 SER A N 1
ATOM 705 C CA . SER A 1 86 ? -9.023 15.611 20.092 1.00 96.31 86 SER A CA 1
ATOM 706 C C . SER A 1 86 ? -7.829 16.019 19.221 1.00 96.31 86 SER A C 1
ATOM 708 O O . SER A 1 86 ? -6.720 16.108 19.737 1.00 96.31 86 SER A O 1
ATOM 710 N N . GLY A 1 87 ? -8.005 16.181 17.907 1.00 95.75 87 GLY A N 1
ATOM 711 C CA . GLY A 1 87 ? -6.932 16.529 16.962 1.00 95.75 87 GLY A CA 1
ATOM 712 C C . GLY A 1 87 ? -6.012 15.371 16.541 1.00 95.75 87 GLY A C 1
ATOM 713 O O . GLY A 1 87 ? -5.166 15.549 15.672 1.00 95.75 87 GLY A O 1
ATOM 714 N N . ILE A 1 88 ? -6.200 14.175 17.105 1.00 96.00 88 ILE A N 1
ATOM 715 C CA . ILE A 1 88 ? -5.535 12.919 16.716 1.00 96.00 88 ILE A CA 1
ATOM 716 C C . ILE A 1 88 ? -6.597 11.841 16.499 1.00 96.00 88 ILE A C 1
ATOM 718 O O . ILE A 1 88 ? -7.670 11.926 17.100 1.00 96.00 88 ILE A O 1
ATOM 722 N N . ASN A 1 89 ? -6.313 10.828 15.679 1.00 97.38 89 ASN A N 1
ATOM 723 C CA . ASN A 1 89 ? -7.269 9.756 15.423 1.00 97.38 89 ASN A CA 1
ATOM 724 C C . ASN A 1 89 ? -7.453 8.867 16.658 1.00 97.38 89 ASN A C 1
ATOM 726 O O . ASN A 1 89 ? -6.501 8.306 17.199 1.00 97.38 89 ASN A O 1
ATOM 730 N N . LYS A 1 90 ? -8.707 8.690 17.064 1.00 98.00 90 LYS A N 1
ATOM 731 C CA . LYS A 1 90 ? -9.133 7.797 18.139 1.00 98.00 90 LYS A CA 1
ATOM 732 C C . LYS A 1 90 ? -10.176 6.811 17.645 1.00 98.00 90 LYS A C 1
ATOM 734 O O . LYS A 1 90 ? -10.934 7.083 16.709 1.00 98.00 90 LYS A O 1
ATOM 739 N N . CYS A 1 91 ? -10.212 5.652 18.293 1.00 98.12 91 CYS A N 1
ATOM 740 C CA . CYS A 1 91 ? -11.255 4.661 18.076 1.00 98.12 91 CYS A CA 1
ATOM 741 C C . CYS A 1 91 ? -12.641 5.298 18.285 1.00 98.12 91 CYS A C 1
ATOM 743 O O . CYS A 1 91 ? -12.853 5.935 19.317 1.00 98.12 91 CYS A O 1
ATOM 745 N N . PRO A 1 92 ? -13.575 5.159 17.326 1.00 96.62 92 PRO A N 1
ATOM 746 C CA . PRO A 1 92 ? -14.900 5.754 17.435 1.00 96.62 92 PRO A CA 1
ATOM 747 C C . PRO A 1 92 ? -15.691 5.122 18.585 1.00 96.62 92 PRO A C 1
ATOM 749 O O . PRO A 1 92 ? -15.422 3.988 19.001 1.00 96.62 92 PRO A O 1
ATOM 752 N N . THR A 1 93 ? -16.706 5.833 19.072 1.00 92.69 93 THR A N 1
ATOM 753 C CA . THR A 1 93 ? -17.619 5.332 20.105 1.00 92.69 93 THR A CA 1
ATOM 754 C C . THR A 1 93 ? -18.205 3.975 19.700 1.00 92.69 93 THR A C 1
ATOM 756 O O . THR A 1 93 ? -18.541 3.759 18.537 1.00 92.69 93 THR A O 1
ATOM 759 N N . ASN A 1 94 ? -18.325 3.053 20.660 1.00 90.88 94 ASN A N 1
ATOM 760 C CA . ASN A 1 94 ? -18.806 1.675 20.472 1.00 90.88 94 ASN A CA 1
ATOM 761 C C . ASN A 1 94 ? -17.906 0.748 19.639 1.00 90.88 94 ASN A C 1
ATOM 763 O O . ASN A 1 94 ? -18.302 -0.383 19.356 1.00 90.88 94 ASN A O 1
ATOM 76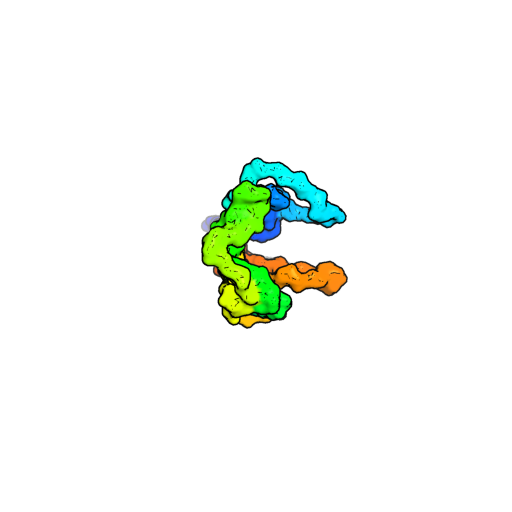7 N N . SER A 1 95 ? -16.690 1.165 19.281 1.00 95.75 95 SER A N 1
ATOM 768 C CA . SER A 1 95 ? -15.687 0.229 18.764 1.00 95.75 95 SER A CA 1
ATOM 769 C C . SER A 1 95 ? -14.923 -0.455 19.903 1.00 95.75 95 SER A C 1
ATOM 771 O O . SER A 1 95 ? -14.732 0.114 20.978 1.00 95.75 95 SER A O 1
ATOM 773 N N . LYS A 1 96 ? -14.499 -1.702 19.674 1.00 96.19 96 LYS A N 1
ATOM 774 C CA . LYS A 1 96 ? -13.675 -2.476 20.612 1.00 96.19 96 LYS A CA 1
ATOM 775 C C . LYS A 1 96 ? -12.297 -2.710 20.012 1.00 96.19 96 LYS A C 1
ATOM 777 O O . LYS A 1 96 ? -12.204 -3.149 18.865 1.00 96.19 96 LYS A O 1
ATOM 782 N N . CYS A 1 97 ? -11.252 -2.460 20.800 1.00 98.00 97 CYS A N 1
ATOM 783 C CA . CYS A 1 97 ? -9.899 -2.884 20.459 1.00 98.00 97 CYS A CA 1
ATOM 784 C C . CYS A 1 97 ? -9.833 -4.412 20.466 1.00 98.00 97 CYS A C 1
ATOM 786 O O . CYS A 1 97 ? -10.174 -5.054 21.458 1.00 98.00 97 CYS A O 1
ATOM 788 N N . GLN A 1 98 ? -9.425 -4.971 19.338 1.00 98.19 98 GLN A N 1
ATOM 789 C CA . GLN A 1 98 ? -9.344 -6.400 19.065 1.00 98.19 98 GLN A CA 1
ATOM 790 C C . GLN A 1 98 ? -7.992 -6.694 18.431 1.00 98.19 98 GLN A C 1
ATOM 792 O O . GLN A 1 98 ? -7.338 -5.779 17.921 1.00 98.19 98 GLN A O 1
ATOM 797 N N . LYS A 1 99 ? -7.573 -7.959 18.456 1.00 98.56 99 LYS A N 1
ATOM 798 C CA . LYS A 1 99 ? -6.331 -8.349 17.787 1.00 98.56 99 LYS A CA 1
ATOM 799 C C . LYS A 1 99 ? -6.422 -8.058 16.291 1.00 98.56 99 LYS A C 1
ATOM 801 O O . LYS A 1 99 ? -7.485 -8.218 15.691 1.00 98.56 99 LYS A O 1
ATOM 806 N N . PHE A 1 100 ? -5.307 -7.695 15.671 1.00 98.50 100 PHE A N 1
ATOM 807 C CA . PHE A 1 100 ? -5.222 -7.497 14.226 1.00 98.50 100 PHE A CA 1
ATOM 808 C C . PHE A 1 100 ? -5.702 -8.729 13.467 1.00 98.50 100 PHE A C 1
ATOM 810 O O . PHE A 1 100 ? -6.511 -8.581 12.566 1.00 98.50 100 PHE A O 1
ATOM 817 N N . SER A 1 101 ? -5.323 -9.933 13.898 1.00 98.44 101 SER A N 1
ATOM 818 C CA . SER A 1 101 ? -5.814 -11.199 13.329 1.00 98.44 101 SER A CA 1
ATOM 819 C C . SER A 1 101 ? -7.335 -11.404 13.429 1.00 98.44 101 SER A C 1
ATOM 821 O O . SER A 1 101 ? -7.903 -12.158 12.646 1.00 98.44 101 SER A O 1
ATOM 823 N N . GLN A 1 102 ? -8.020 -10.739 14.365 1.00 98.38 102 GLN A N 1
ATOM 824 C CA . GLN A 1 102 ? -9.487 -10.764 14.460 1.00 98.38 102 GLN A CA 1
ATOM 825 C C . GLN A 1 102 ? -10.135 -9.733 13.530 1.00 98.38 102 GLN A C 1
ATOM 827 O O . GLN A 1 102 ? -11.198 -9.983 12.970 1.00 98.38 102 GLN A O 1
ATOM 832 N N . VAL A 1 103 ? -9.507 -8.564 13.376 1.00 98.50 103 VAL A N 1
ATOM 833 C CA . VAL A 1 103 ? -10.009 -7.477 12.520 1.00 98.50 103 VAL A CA 1
ATOM 834 C C . VAL A 1 103 ? -9.690 -7.732 11.040 1.00 98.50 103 VAL A C 1
ATOM 836 O O . VAL A 1 103 ? -10.499 -7.416 10.170 1.00 98.50 103 VAL A O 1
ATOM 839 N N . PHE A 1 104 ? -8.542 -8.344 10.765 1.00 98.69 104 PHE A N 1
ATOM 840 C CA . PHE A 1 104 ? -8.033 -8.747 9.459 1.00 98.69 104 PHE A CA 1
ATOM 841 C C . PHE A 1 104 ? -7.728 -10.254 9.488 1.00 98.69 104 PHE A C 1
ATOM 843 O O . PHE A 1 104 ? -6.603 -10.639 9.808 1.00 98.69 104 PHE A O 1
ATOM 850 N N . PRO A 1 105 ? -8.715 -11.119 9.196 1.00 98.56 105 PRO A N 1
ATOM 851 C CA . PRO A 1 105 ? -8.544 -12.572 9.268 1.00 98.56 105 PRO A CA 1
ATOM 852 C C . PRO A 1 105 ? -7.468 -13.138 8.334 1.00 98.56 105 PRO A C 1
ATOM 854 O O . PRO A 1 105 ? -6.873 -14.167 8.645 1.00 98.56 105 PRO A O 1
ATOM 857 N N . THR A 1 106 ? -7.214 -12.477 7.203 1.00 98.62 106 THR A N 1
ATOM 858 C CA . THR A 1 106 ? -6.203 -12.879 6.219 1.00 98.62 106 THR A CA 1
ATOM 859 C C . THR A 1 106 ? -5.248 -11.727 5.874 1.00 98.62 106 THR A C 1
ATOM 861 O O . THR A 1 106 ? -5.607 -10.557 6.045 1.00 98.62 106 THR A O 1
ATOM 864 N N . PRO A 1 107 ? -4.056 -12.020 5.320 1.00 98.56 107 PRO A N 1
ATOM 865 C CA . PRO A 1 107 ? -3.165 -10.998 4.769 1.00 98.56 107 PRO A CA 1
ATOM 866 C C . PRO A 1 107 ? -3.850 -10.108 3.725 1.00 98.56 107 PRO A C 1
ATOM 868 O O . PRO A 1 107 ? -3.742 -8.883 3.785 1.00 98.56 107 PRO A O 1
ATOM 871 N N . GLN A 1 108 ? -4.647 -10.705 2.832 1.00 98.62 108 GLN A N 1
ATOM 872 C CA . GLN A 1 108 ? -5.430 -9.965 1.842 1.00 98.62 108 GLN A CA 1
ATOM 873 C C . GLN A 1 108 ? -6.370 -8.942 2.501 1.00 98.62 108 GLN A C 1
ATOM 875 O O . GLN A 1 108 ? -6.441 -7.798 2.049 1.00 98.62 108 GLN A O 1
ATOM 880 N N . ASP A 1 109 ? -7.044 -9.309 3.600 1.00 98.56 109 ASP A N 1
ATOM 881 C CA . ASP A 1 109 ? -7.907 -8.376 4.331 1.00 98.56 109 ASP A CA 1
ATOM 882 C C . ASP A 1 109 ? -7.138 -7.141 4.804 1.00 98.56 109 ASP A C 1
ATOM 884 O O . ASP A 1 109 ? -7.645 -6.026 4.675 1.00 98.56 109 ASP A O 1
ATOM 888 N N . LEU A 1 110 ? -5.926 -7.324 5.337 1.00 98.56 110 LEU A N 1
ATOM 889 C CA . LEU A 1 1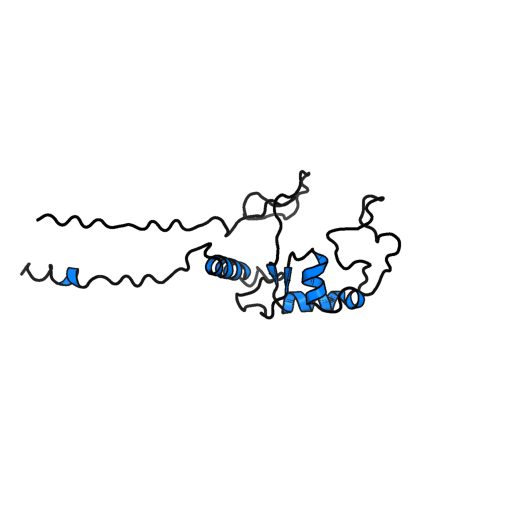10 ? -5.080 -6.218 5.782 1.00 98.56 110 LEU A CA 1
ATOM 890 C C . LEU A 1 110 ? -4.692 -5.319 4.606 1.00 98.56 110 LEU A C 1
ATOM 892 O O . LEU A 1 110 ? -4.983 -4.121 4.624 1.00 98.56 110 LEU A O 1
ATOM 896 N N . CYS A 1 111 ? -4.062 -5.888 3.579 1.00 98.19 111 CYS A N 1
ATOM 897 C CA . CYS A 1 111 ? -3.471 -5.110 2.492 1.00 98.19 111 CYS A CA 1
ATOM 898 C C . CYS A 1 111 ? -4.523 -4.358 1.667 1.00 98.19 111 CYS A C 1
ATOM 900 O O . CYS A 1 111 ? -4.305 -3.203 1.293 1.00 98.19 111 CYS A O 1
ATOM 902 N N . GLU A 1 112 ? -5.692 -4.963 1.440 1.00 98.56 112 GLU A N 1
ATOM 903 C CA . GLU A 1 112 ? -6.753 -4.342 0.647 1.00 98.56 112 GLU A CA 1
ATOM 904 C C . GLU A 1 112 ? -7.595 -3.370 1.484 1.00 98.56 112 GLU A C 1
ATOM 906 O O . GLU A 1 112 ? -7.853 -2.240 1.063 1.00 98.56 112 GLU A O 1
ATOM 911 N N . LYS A 1 113 ? -8.007 -3.735 2.706 1.00 98.38 113 LYS A N 1
ATOM 912 C CA . LYS A 1 113 ? -9.025 -2.953 3.436 1.00 98.38 113 LYS A CA 1
ATOM 913 C C . LYS A 1 113 ? -8.446 -1.796 4.239 1.00 98.38 113 LYS A C 1
ATOM 915 O O . LYS A 1 113 ? -9.089 -0.739 4.305 1.00 98.38 113 LYS A O 1
ATOM 920 N N . LEU A 1 114 ? -7.243 -1.951 4.804 1.00 98.38 114 LEU A N 1
ATOM 921 C CA . LEU A 1 114 ? -6.659 -0.974 5.730 1.00 98.38 114 LEU A CA 1
ATOM 922 C C . LEU A 1 114 ? -6.600 0.427 5.105 1.00 98.38 114 LEU A C 1
ATOM 924 O O . LEU A 1 114 ? -7.081 1.398 5.694 1.00 98.38 114 LEU A O 1
ATOM 928 N N . TRP A 1 115 ? -6.111 0.512 3.865 1.00 97.25 115 TRP A N 1
ATOM 929 C CA . TRP A 1 115 ? -5.938 1.764 3.122 1.00 97.25 115 TRP A CA 1
ATOM 930 C C . TRP A 1 115 ? -6.945 1.964 1.983 1.00 97.25 115 TRP A C 1
ATOM 932 O O . TRP A 1 115 ? -6.669 2.677 1.018 1.00 97.25 115 TRP A O 1
ATOM 942 N N . SER A 1 116 ? -8.154 1.405 2.113 1.00 95.06 116 SER A N 1
ATOM 943 C CA . SER A 1 116 ? -9.243 1.563 1.129 1.00 95.06 116 SER A CA 1
ATOM 944 C C . SER A 1 116 ? -8.836 1.185 -0.303 1.00 95.06 116 SER A C 1
ATOM 946 O O . SER A 1 116 ? -8.928 2.010 -1.214 1.00 95.06 116 SER A O 1
ATOM 948 N N . ASN A 1 117 ? -8.372 -0.047 -0.486 1.00 95.38 117 ASN A N 1
ATOM 949 C CA . ASN A 1 117 ? -7.952 -0.635 -1.759 1.00 95.38 117 ASN A CA 1
ATOM 950 C C . ASN A 1 117 ? -6.799 0.120 -2.436 1.00 95.38 117 ASN A C 1
ATOM 952 O O . ASN A 1 117 ? -6.707 0.165 -3.661 1.00 95.38 117 ASN A O 1
ATOM 956 N N . SER A 1 118 ? -5.917 0.754 -1.653 1.00 95.44 118 SER A N 1
ATOM 957 C CA . SER A 1 118 ? -4.655 1.277 -2.197 1.00 95.44 118 SER A CA 1
ATOM 958 C C . SER A 1 118 ? -3.775 0.161 -2.754 1.00 95.44 118 SER A C 1
ATOM 960 O O . SER A 1 118 ? -3.143 0.364 -3.787 1.00 95.44 118 SER A O 1
ATOM 962 N N . TYR A 1 119 ? -3.787 -1.006 -2.109 1.00 98.12 119 TYR A N 1
ATOM 963 C CA . TYR A 1 119 ? -3.111 -2.211 -2.573 1.00 98.12 119 TY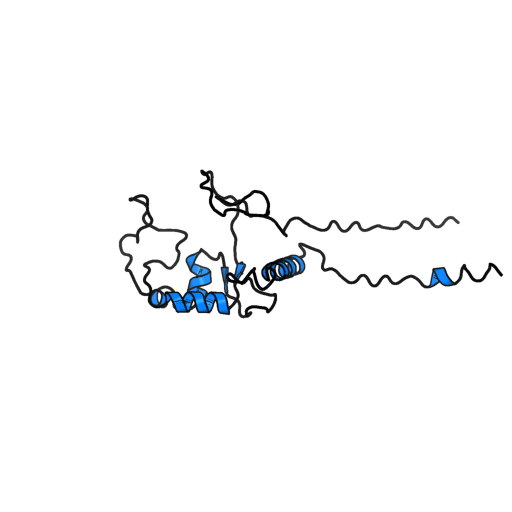R A CA 1
ATOM 964 C C . TYR A 1 119 ? -4.128 -3.279 -2.963 1.00 98.12 119 TYR A C 1
ATOM 966 O O . TYR A 1 119 ? -5.247 -3.294 -2.446 1.00 98.12 119 TYR A O 1
ATOM 974 N N . GLN A 1 120 ? -3.715 -4.152 -3.874 1.00 98.12 120 GLN A N 1
ATOM 975 C CA . GLN A 1 120 ? -4.413 -5.367 -4.271 1.00 98.12 120 GLN A CA 1
ATOM 976 C C . GLN A 1 120 ? -3.481 -6.547 -4.016 1.00 98.12 120 GLN A C 1
ATOM 978 O O . GLN A 1 120 ? -2.345 -6.540 -4.496 1.00 98.12 120 GLN A O 1
ATOM 983 N N . TYR A 1 121 ? -3.943 -7.533 -3.249 1.00 98.25 121 TYR A N 1
ATOM 984 C CA . TYR A 1 121 ? -3.146 -8.722 -2.963 1.00 98.25 121 TYR A CA 1
ATOM 985 C C . TYR A 1 121 ? -2.963 -9.548 -4.239 1.00 98.25 121 TYR A C 1
ATOM 987 O O . TYR A 1 121 ? -3.891 -9.703 -5.036 1.00 98.25 121 TYR A O 1
ATOM 995 N N . THR A 1 122 ? -1.762 -10.086 -4.433 1.00 98.00 122 THR A N 1
ATOM 996 C CA . THR A 1 122 ? -1.435 -10.933 -5.582 1.00 98.00 122 THR A CA 1
ATOM 997 C C . THR A 1 122 ? -0.920 -12.293 -5.132 1.00 98.00 122 THR A C 1
ATOM 999 O O . THR A 1 122 ? -0.545 -12.479 -3.978 1.00 98.00 122 THR A O 1
ATOM 1002 N N . GLN A 1 123 ? -0.885 -13.251 -6.060 1.00 97.94 123 GLN A N 1
ATOM 1003 C CA . GLN A 1 123 ? -0.243 -14.553 -5.844 1.00 97.94 123 GLN A CA 1
ATOM 1004 C C . GLN A 1 123 ? 1.229 -14.565 -6.282 1.00 97.94 123 GLN A C 1
ATOM 1006 O O . GLN A 1 123 ? 1.881 -15.601 -6.193 1.00 97.94 123 GLN A O 1
ATOM 1011 N N . HIS A 1 124 ? 1.749 -13.435 -6.769 1.00 97.94 124 HIS A N 1
ATOM 1012 C CA . HIS A 1 124 ? 3.111 -13.336 -7.271 1.00 97.94 124 HIS A CA 1
ATOM 1013 C C . HIS A 1 124 ? 4.078 -13.071 -6.116 1.00 97.94 124 HIS A C 1
ATOM 1015 O O . HIS A 1 124 ? 3.876 -12.164 -5.303 1.00 97.94 124 HIS A O 1
ATOM 1021 N N . ASP A 1 125 ? 5.148 -13.858 -6.057 1.00 95.88 125 ASP A N 1
ATOM 1022 C CA . ASP A 1 125 ? 6.233 -13.648 -5.106 1.00 95.88 125 ASP A CA 1
ATOM 1023 C C . ASP A 1 125 ? 7.190 -12.543 -5.579 1.00 95.88 125 ASP A C 1
ATOM 1025 O O . ASP A 1 125 ? 7.211 -12.140 -6.754 1.00 95.88 125 ASP A O 1
ATOM 1029 N N . ARG A 1 126 ? 8.012 -12.058 -4.640 1.00 95.12 126 ARG A N 1
ATOM 1030 C CA . ARG A 1 126 ? 9.094 -11.103 -4.921 1.00 95.12 126 ARG A CA 1
ATOM 1031 C C . ARG A 1 126 ? 9.968 -11.612 -6.075 1.00 95.12 126 ARG A C 1
ATOM 1033 O O . ARG A 1 126 ? 10.347 -12.778 -6.110 1.00 95.12 126 ARG A O 1
ATOM 1040 N N . GLY A 1 127 ? 10.324 -10.723 -7.000 1.00 92.25 127 GLY A N 1
ATOM 1041 C CA . GLY A 1 127 ? 11.193 -11.052 -8.140 1.00 92.25 127 GLY A CA 1
ATOM 1042 C C . GLY A 1 127 ? 10.481 -11.650 -9.360 1.00 92.25 127 GLY A C 1
ATOM 1043 O O . GLY A 1 127 ? 11.123 -11.826 -10.389 1.00 92.25 127 GLY A O 1
ATOM 1044 N N . SER A 1 128 ? 9.167 -11.888 -9.296 1.00 95.75 128 SER A N 1
ATOM 1045 C CA . SER A 1 128 ? 8.350 -12.289 -10.458 1.00 95.75 128 SER A CA 1
ATOM 1046 C C . SER A 1 128 ? 8.333 -11.256 -11.594 1.00 95.75 128 SER A C 1
ATOM 1048 O O . SER A 1 128 ? 8.125 -11.611 -12.749 1.00 95.75 128 SER A O 1
ATOM 1050 N N . GLY A 1 129 ? 8.534 -9.975 -11.268 1.00 95.31 129 GLY A N 1
ATOM 1051 C CA . GLY A 1 129 ? 8.352 -8.860 -12.202 1.00 95.31 129 GLY A CA 1
ATOM 1052 C C . GLY A 1 129 ? 6.889 -8.437 -12.389 1.00 95.31 129 GLY A C 1
ATOM 1053 O O . GLY A 1 129 ? 6.624 -7.539 -13.183 1.00 95.31 129 GLY A O 1
ATOM 1054 N N . GLU A 1 130 ? 5.959 -9.034 -11.637 1.00 97.00 130 GLU A N 1
ATOM 1055 C CA . GLU A 1 130 ? 4.506 -8.841 -11.784 1.00 97.00 130 GLU A CA 1
ATOM 1056 C C . GLU A 1 130 ? 3.855 -8.243 -10.526 1.00 97.00 130 GLU A C 1
ATOM 1058 O O . GLU A 1 130 ? 2.645 -8.060 -10.464 1.00 97.00 130 GLU A O 1
ATOM 1063 N N . CYS A 1 131 ? 4.639 -7.910 -9.503 1.00 98.31 131 CYS A N 1
ATOM 1064 C CA . CYS A 1 131 ? 4.141 -7.303 -8.275 1.00 98.31 131 CYS A CA 1
ATOM 1065 C C . CYS A 1 131 ? 5.148 -6.310 -7.692 1.00 98.31 131 CYS A C 1
ATOM 1067 O O . CYS A 1 131 ? 6.360 -6.453 -7.846 1.00 98.31 131 CYS A O 1
ATOM 1069 N N . ILE A 1 132 ? 4.628 -5.286 -7.026 1.00 98.25 132 ILE A N 1
ATOM 1070 C CA . ILE A 1 132 ? 5.387 -4.257 -6.330 1.00 98.25 132 ILE A CA 1
ATOM 1071 C C . ILE A 1 132 ? 5.857 -4.801 -4.983 1.00 98.25 132 ILE A C 1
ATOM 1073 O O . ILE A 1 132 ? 5.054 -5.263 -4.166 1.00 98.25 132 ILE A O 1
ATOM 1077 N N . VAL A 1 133 ? 7.158 -4.682 -4.736 1.00 96.81 133 VAL A N 1
ATOM 1078 C CA . VAL A 1 133 ? 7.766 -4.921 -3.424 1.00 96.81 133 VAL A CA 1
ATOM 1079 C C . VAL A 1 133 ? 7.826 -3.613 -2.645 1.00 96.81 133 VAL A C 1
ATOM 1081 O O . VAL A 1 133 ? 8.196 -2.569 -3.190 1.00 96.81 133 VAL A O 1
ATOM 1084 N N . MET A 1 134 ? 7.470 -3.645 -1.363 1.00 92.19 134 MET A N 1
ATOM 1085 C CA . MET A 1 134 ? 7.562 -2.461 -0.502 1.00 92.19 134 MET A CA 1
ATOM 1086 C C . MET A 1 134 ? 8.967 -2.299 0.072 1.00 92.19 134 MET A C 1
ATOM 1088 O O . MET A 1 134 ? 9.422 -1.176 0.281 1.00 92.19 134 MET A O 1
ATOM 1092 N N . TRP A 1 135 ? 9.657 -3.418 0.295 1.00 88.56 135 TRP A N 1
ATOM 1093 C CA . TRP A 1 135 ? 10.974 -3.450 0.915 1.00 88.56 135 TRP A CA 1
ATOM 1094 C C . TRP A 1 135 ? 11.994 -4.135 0.006 1.00 88.56 135 TRP A C 1
ATOM 1096 O O . TRP A 1 135 ? 11.855 -5.301 -0.353 1.00 88.56 135 TRP A O 1
ATOM 1106 N N . PHE A 1 136 ? 13.044 -3.400 -0.360 1.00 91.56 136 PHE A N 1
ATOM 1107 C CA . PHE A 1 136 ? 14.192 -3.904 -1.113 1.00 91.56 136 PHE A CA 1
ATOM 1108 C C . PHE A 1 136 ? 15.463 -3.161 -0.688 1.00 91.56 136 PHE A C 1
ATOM 1110 O O . PHE A 1 136 ? 15.409 -2.034 -0.194 1.00 91.56 136 PHE A O 1
ATOM 1117 N N . ASN A 1 137 ? 16.623 -3.793 -0.866 1.00 88.81 137 ASN A N 1
ATOM 1118 C CA . ASN A 1 137 ? 17.904 -3.213 -0.477 1.00 88.81 137 ASN A CA 1
ATOM 1119 C C . ASN A 1 137 ? 18.558 -2.473 -1.653 1.00 88.81 137 ASN A C 1
ATOM 1121 O O . ASN A 1 137 ? 19.211 -3.092 -2.493 1.00 88.81 137 ASN A O 1
ATOM 1125 N N . SER A 1 138 ? 18.438 -1.144 -1.664 1.00 86.94 138 SER A N 1
ATOM 1126 C CA . SER A 1 138 ? 19.010 -0.283 -2.708 1.00 86.94 138 SER A CA 1
ATOM 1127 C C . SER A 1 138 ? 20.543 -0.219 -2.716 1.00 86.94 138 SER A C 1
ATOM 1129 O O . SER A 1 138 ? 21.115 0.349 -3.639 1.00 86.94 138 SER A O 1
ATOM 1131 N N . ALA A 1 139 ? 21.225 -0.752 -1.695 1.00 88.06 139 ALA A N 1
ATOM 1132 C CA . ALA A 1 139 ? 22.684 -0.878 -1.698 1.00 88.06 139 ALA A CA 1
ATOM 1133 C C . ALA A 1 139 ? 23.163 -2.139 -2.436 1.00 88.06 139 ALA A C 1
ATOM 1135 O O . ALA A 1 139 ? 24.337 -2.225 -2.787 1.00 88.06 139 ALA A O 1
ATOM 1136 N N . LEU A 1 140 ? 22.276 -3.119 -2.642 1.00 87.75 140 LEU A N 1
ATOM 1137 C CA . LEU A 1 140 ? 22.607 -4.415 -3.244 1.00 87.75 140 LEU A CA 1
ATOM 1138 C C . LEU A 1 140 ? 21.991 -4.613 -4.630 1.00 87.75 140 LEU A C 1
ATOM 1140 O O . LEU A 1 140 ? 22.524 -5.390 -5.417 1.00 87.75 140 LEU A O 1
ATOM 1144 N N . MET A 1 141 ? 20.872 -3.952 -4.922 1.00 87.25 141 MET A N 1
ATOM 1145 C CA . MET A 1 141 ? 20.173 -4.080 -6.198 1.00 87.25 141 MET A CA 1
ATOM 1146 C C . MET A 1 141 ? 19.488 -2.778 -6.603 1.00 87.25 141 MET A C 1
ATOM 1148 O O . MET A 1 141 ? 19.083 -1.980 -5.754 1.00 87.25 141 MET A O 1
ATOM 1152 N N . ASP A 1 142 ? 19.314 -2.611 -7.912 1.00 92.06 142 ASP A N 1
ATOM 1153 C CA . ASP A 1 142 ? 18.445 -1.580 -8.469 1.00 92.06 142 ASP A CA 1
ATOM 1154 C C . ASP A 1 142 ? 16.996 -1.785 -8.014 1.00 92.06 142 ASP A C 1
ATOM 1156 O O . ASP A 1 142 ? 16.588 -2.882 -7.633 1.00 92.06 142 ASP A O 1
ATOM 1160 N N . ASN A 1 143 ? 16.196 -0.717 -8.066 1.00 94.56 143 ASN A N 1
ATOM 1161 C CA . ASN A 1 143 ? 14.793 -0.768 -7.666 1.00 94.56 143 ASN A CA 1
ATOM 1162 C C . ASN A 1 143 ? 13.993 -1.735 -8.572 1.00 94.56 143 ASN A C 1
ATOM 1164 O O . ASN A 1 143 ? 13.727 -1.395 -9.732 1.00 94.56 143 ASN A O 1
ATOM 1168 N N . PRO A 1 144 ? 13.530 -2.891 -8.055 1.00 95.38 144 PRO A N 1
ATOM 1169 C CA . PRO A 1 144 ? 12.841 -3.900 -8.861 1.00 95.38 144 PRO A CA 1
ATOM 1170 C C . PRO A 1 144 ? 11.461 -3.432 -9.352 1.00 95.38 144 PRO A C 1
ATOM 1172 O O . PRO A 1 144 ? 10.947 -3.941 -10.347 1.00 95.38 144 PRO A O 1
ATOM 1175 N N . ASN A 1 145 ? 10.875 -2.413 -8.716 1.00 96.94 145 ASN A N 1
ATOM 1176 C CA . ASN A 1 145 ? 9.565 -1.878 -9.087 1.00 96.94 145 ASN A CA 1
ATOM 1177 C C . ASN A 1 145 ? 9.583 -1.105 -10.416 1.00 96.94 145 ASN A C 1
ATOM 1179 O O . ASN A 1 145 ? 8.521 -0.865 -10.988 1.00 96.94 145 ASN A O 1
ATOM 1183 N N . VAL A 1 146 ? 10.764 -0.735 -10.935 1.00 94.81 146 VAL A N 1
ATOM 1184 C CA . VAL A 1 146 ? 10.888 -0.099 -12.259 1.00 94.81 146 VAL A CA 1
ATOM 1185 C C . VAL A 1 146 ? 10.386 -1.042 -13.354 1.00 94.81 146 VAL A C 1
ATOM 1187 O O . VAL A 1 146 ? 9.572 -0.637 -14.185 1.00 94.81 146 VAL A O 1
ATOM 1190 N N . ALA A 1 147 ? 10.818 -2.305 -13.322 1.00 94.25 147 ALA A N 1
ATOM 1191 C CA . ALA A 1 147 ? 10.404 -3.313 -14.295 1.00 94.25 147 ALA A CA 1
ATOM 1192 C C . ALA A 1 147 ? 8.910 -3.654 -14.164 1.00 94.25 147 ALA A C 1
ATOM 1194 O O . ALA A 1 147 ? 8.220 -3.800 -15.169 1.00 94.25 147 ALA A O 1
ATOM 1195 N N . VAL A 1 148 ? 8.389 -3.697 -12.934 1.00 96.44 148 VAL A N 1
ATOM 1196 C CA . VAL A 1 148 ? 6.965 -3.954 -12.660 1.00 96.44 148 VAL A CA 1
ATOM 1197 C C . VAL A 1 148 ? 6.090 -2.822 -13.208 1.00 96.44 148 VAL A C 1
ATOM 1199 O O . VAL A 1 148 ? 5.094 -3.071 -13.884 1.00 96.44 148 VAL A O 1
ATOM 1202 N N . ALA A 1 149 ? 6.474 -1.561 -12.982 1.00 95.56 149 ALA A N 1
ATOM 1203 C CA . ALA A 1 149 ? 5.748 -0.415 -13.527 1.00 95.56 149 ALA A CA 1
ATOM 1204 C C . ALA A 1 149 ? 5.739 -0.429 -15.065 1.00 95.56 149 ALA A C 1
ATOM 1206 O O . ALA A 1 149 ? 4.703 -0.179 -15.680 1.00 95.56 149 ALA A O 1
ATOM 1207 N N . GLN A 1 150 ? 6.870 -0.771 -15.691 1.00 93.62 150 GLN A N 1
ATOM 1208 C CA . GLN A 1 150 ? 6.961 -0.945 -17.143 1.00 93.62 150 GLN A CA 1
ATOM 1209 C C . GLN A 1 150 ? 6.064 -2.080 -17.645 1.00 93.62 150 GLN A C 1
ATOM 1211 O O . GLN A 1 150 ? 5.347 -1.889 -18.624 1.00 93.62 150 GLN A O 1
ATOM 1216 N N . HIS A 1 151 ? 6.067 -3.231 -16.968 1.00 94.00 151 HIS A N 1
ATOM 1217 C CA . HIS A 1 151 ? 5.227 -4.379 -17.306 1.00 94.00 151 HIS A CA 1
ATOM 1218 C C . HIS A 1 151 ? 3.746 -3.985 -17.372 1.00 94.00 151 HIS A C 1
ATOM 1220 O O . HIS A 1 151 ? 3.101 -4.181 -18.403 1.00 94.00 151 HIS A O 1
ATOM 1226 N N . TYR A 1 152 ? 3.225 -3.347 -16.321 1.00 94.19 152 TYR A N 1
ATOM 1227 C CA . TYR A 1 152 ? 1.826 -2.920 -16.292 1.00 94.19 152 TYR A CA 1
ATOM 1228 C C . TYR A 1 152 ? 1.527 -1.779 -17.267 1.00 94.19 152 TYR A C 1
ATOM 1230 O O . TYR A 1 152 ? 0.477 -1.793 -17.905 1.00 94.19 152 TYR A O 1
ATOM 1238 N N . ALA A 1 153 ? 2.448 -0.829 -17.460 1.00 92.06 153 ALA A N 1
ATOM 1239 C CA . ALA A 1 153 ? 2.273 0.221 -18.461 1.00 92.06 153 ALA A CA 1
ATOM 1240 C C . ALA A 1 153 ? 2.176 -0.357 -19.888 1.00 92.06 153 ALA A C 1
ATOM 1242 O O . ALA A 1 153 ? 1.359 0.112 -20.680 1.00 92.06 153 ALA A O 1
ATOM 1243 N N . ILE A 1 154 ? 2.957 -1.397 -20.213 1.00 90.88 154 ILE A N 1
ATOM 1244 C CA . ILE A 1 154 ? 2.865 -2.115 -21.496 1.00 90.88 154 ILE A CA 1
ATOM 1245 C C . ILE A 1 154 ? 1.528 -2.851 -21.600 1.00 90.88 154 ILE A C 1
ATOM 1247 O O . ILE A 1 154 ? 0.837 -2.713 -22.607 1.00 90.88 154 ILE A O 1
ATOM 1251 N N . GLN A 1 155 ? 1.147 -3.619 -20.574 1.00 91.62 155 GLN A N 1
ATOM 1252 C CA . GLN A 1 155 ? -0.101 -4.391 -20.586 1.00 91.62 155 GLN A CA 1
ATOM 1253 C C . GLN A 1 155 ? -1.343 -3.506 -20.730 1.00 91.62 155 GLN A C 1
ATOM 1255 O O . GLN A 1 155 ? -2.291 -3.880 -21.415 1.00 91.62 155 GLN A O 1
ATOM 1260 N N . MET A 1 156 ? -1.325 -2.318 -20.126 1.00 87.62 156 MET A N 1
ATOM 1261 C CA . MET A 1 156 ? -2.401 -1.331 -20.238 1.00 87.62 156 MET A CA 1
ATOM 1262 C C . MET A 1 156 ? -2.356 -0.533 -21.553 1.00 87.62 156 MET A C 1
ATOM 1264 O O . MET A 1 156 ? -3.200 0.334 -21.765 1.00 87.62 156 MET A O 1
ATOM 1268 N N . GLY A 1 157 ? -1.380 -0.790 -22.433 1.00 87.00 157 GLY A N 1
ATOM 1269 C CA . GLY A 1 157 ? -1.206 -0.062 -23.692 1.00 87.00 157 GLY A CA 1
ATOM 1270 C C . GLY A 1 157 ? -0.772 1.396 -23.513 1.00 87.00 157 GLY A C 1
ATOM 1271 O O . GLY A 1 157 ? -0.878 2.185 -24.449 1.00 87.00 157 GLY A O 1
ATOM 1272 N N . LEU A 1 158 ? -0.290 1.763 -22.323 1.00 85.12 158 LEU A N 1
ATOM 1273 C CA . LEU A 1 158 ? 0.171 3.114 -22.002 1.00 85.12 158 LEU A CA 1
ATOM 1274 C C . LEU A 1 158 ? 1.574 3.381 -22.540 1.00 85.12 158 LEU A C 1
ATOM 1276 O O . LEU A 1 158 ? 1.932 4.533 -22.722 1.00 85.12 158 LEU A O 1
ATOM 1280 N N . ILE A 1 159 ? 2.367 2.342 -22.804 1.00 85.12 159 ILE A N 1
ATOM 1281 C CA . ILE A 1 159 ? 3.650 2.453 -23.503 1.00 85.12 159 ILE A CA 1
ATOM 1282 C C . ILE A 1 159 ? 3.792 1.338 -24.533 1.00 85.12 159 ILE A C 1
ATOM 1284 O O . ILE A 1 159 ? 3.247 0.246 -24.375 1.00 85.12 159 ILE A O 1
ATOM 1288 N N . ALA A 1 160 ? 4.562 1.598 -25.589 1.00 82.69 160 ALA A N 1
ATOM 1289 C CA . ALA A 1 160 ? 4.914 0.558 -26.541 1.00 82.69 160 ALA A CA 1
ATOM 1290 C C . ALA A 1 160 ? 5.845 -0.460 -25.868 1.00 82.69 160 ALA A C 1
ATOM 1292 O O . ALA A 1 160 ? 6.856 -0.087 -25.270 1.00 82.69 160 ALA A O 1
ATOM 1293 N N . SER A 1 161 ? 5.538 -1.749 -26.023 1.00 75.38 161 SER A N 1
ATOM 1294 C CA . SER A 1 161 ? 6.550 -2.779 -25.809 1.00 75.38 161 SER A CA 1
ATOM 1295 C C . SER A 1 161 ? 7.689 -2.513 -26.787 1.00 75.38 161 SER A C 1
ATOM 1297 O O . SER A 1 161 ? 7.426 -2.239 -27.965 1.00 75.38 161 SER A O 1
ATOM 1299 N N . ALA A 1 162 ? 8.937 -2.583 -26.319 1.00 65.38 162 ALA A N 1
ATOM 1300 C CA . ALA A 1 162 ? 10.107 -2.597 -27.186 1.00 65.38 162 ALA A CA 1
ATOM 1301 C C . ALA A 1 162 ? 10.070 -3.887 -28.018 1.00 65.38 162 ALA A C 1
ATOM 1303 O O . ALA A 1 162 ? 10.769 -4.860 -27.756 1.00 65.38 162 ALA A O 1
ATOM 1304 N N . SER A 1 163 ? 9.196 -3.912 -29.019 1.00 54.72 163 SER A N 1
ATOM 1305 C CA . SER A 1 163 ? 9.205 -4.928 -30.048 1.00 54.72 163 SER A CA 1
ATOM 1306 C C . SER A 1 163 ? 10.566 -4.792 -30.701 1.00 54.72 163 SER A C 1
ATOM 1308 O O . SER A 1 163 ? 10.899 -3.711 -31.192 1.00 54.72 163 SER A O 1
ATOM 1310 N N . SER A 1 164 ? 11.374 -5.853 -30.688 1.00 49.84 164 SER A N 1
ATOM 1311 C CA . SER A 1 164 ? 12.494 -5.949 -31.613 1.00 49.84 164 SER A CA 1
ATOM 1312 C C . SER A 1 164 ? 11.888 -5.819 -33.003 1.00 49.84 164 SER A C 1
ATOM 1314 O O . SER A 1 164 ? 11.372 -6.792 -33.552 1.00 49.84 164 SER A O 1
ATOM 1316 N N . ALA A 1 165 ? 11.865 -4.601 -33.542 1.00 49.06 165 ALA A N 1
ATOM 1317 C CA . ALA A 1 165 ? 11.568 -4.371 -34.932 1.00 49.06 165 ALA A CA 1
ATOM 1318 C C . ALA A 1 165 ? 12.651 -5.151 -35.665 1.00 49.06 165 ALA A C 1
ATOM 1320 O O . ALA A 1 165 ? 13.795 -4.708 -35.764 1.00 49.06 165 ALA A O 1
ATOM 1321 N N . LYS A 1 166 ? 12.326 -6.377 -36.090 1.00 46.56 166 LYS A N 1
ATOM 1322 C CA . LYS A 1 166 ? 13.120 -7.067 -37.089 1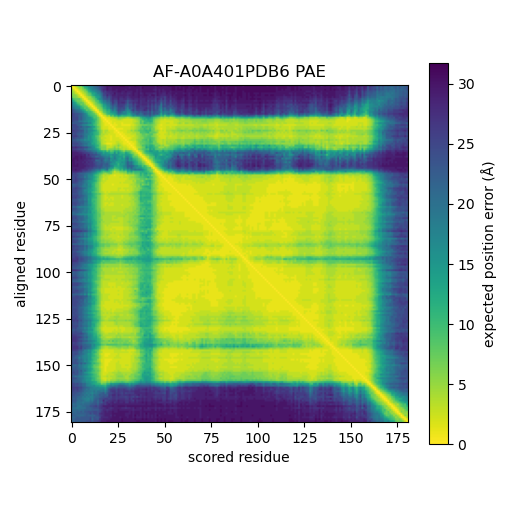.00 46.56 166 LYS A CA 1
ATOM 1323 C C . LYS A 1 166 ? 13.044 -6.142 -38.286 1.00 46.56 166 LYS A C 1
ATOM 1325 O O . LYS A 1 166 ? 12.029 -6.105 -38.974 1.00 46.56 166 LYS A O 1
ATOM 1330 N N . LEU A 1 167 ? 14.077 -5.325 -38.453 1.00 47.78 167 LEU A N 1
ATOM 1331 C CA . LEU A 1 167 ? 14.271 -4.523 -39.636 1.00 47.78 167 LEU A CA 1
ATOM 1332 C C . LEU A 1 167 ? 14.474 -5.541 -40.756 1.00 47.78 167 LEU A C 1
ATOM 1334 O O . LEU A 1 167 ? 15.583 -6.012 -40.994 1.00 47.78 167 LEU A O 1
ATOM 1338 N N . THR A 1 168 ? 13.383 -5.987 -41.373 1.00 51.09 168 THR A N 1
ATOM 1339 C CA . THR A 1 168 ? 13.453 -6.749 -42.609 1.00 51.09 168 THR A CA 1
ATOM 1340 C C . THR A 1 168 ? 13.958 -5.765 -43.646 1.00 51.09 168 THR A C 1
ATOM 1342 O O . THR A 1 168 ? 13.178 -5.018 -44.233 1.00 51.09 168 THR A O 1
ATOM 1345 N N . VAL A 1 169 ? 15.280 -5.696 -43.800 1.00 51.38 169 VAL A N 1
ATOM 1346 C CA . VAL A 1 169 ? 15.900 -4.990 -44.915 1.00 51.38 169 VAL A CA 1
ATOM 1347 C C . VAL A 1 169 ? 15.376 -5.678 -46.175 1.00 51.38 169 VAL A C 1
ATOM 1349 O O . VAL A 1 169 ? 15.605 -6.881 -46.335 1.00 51.38 169 VAL A O 1
ATOM 1352 N N . PRO A 1 170 ? 14.621 -4.988 -47.047 1.00 51.06 170 PRO A N 1
ATOM 1353 C CA . PRO A 1 170 ? 14.198 -5.595 -48.292 1.00 51.06 170 PRO A CA 1
ATOM 1354 C C . PRO A 1 170 ? 15.461 -5.892 -49.107 1.00 51.06 170 PRO A C 1
ATOM 1356 O O . PRO A 1 170 ? 16.275 -5.004 -49.357 1.00 51.06 170 PRO A O 1
ATOM 1359 N N . LEU A 1 171 ? 15.611 -7.147 -49.534 1.00 51.75 171 LEU A N 1
ATOM 1360 C CA . LEU A 1 171 ? 16.737 -7.680 -50.319 1.00 51.75 171 LEU A CA 1
ATOM 1361 C C . LEU A 1 171 ? 16.984 -6.932 -51.654 1.00 51.75 171 LEU A C 1
ATOM 1363 O O . LEU A 1 171 ? 17.962 -7.185 -52.348 1.00 51.75 171 LEU A O 1
ATOM 1367 N N . PHE A 1 172 ? 16.133 -5.967 -52.007 1.00 48.47 172 PHE A N 1
AT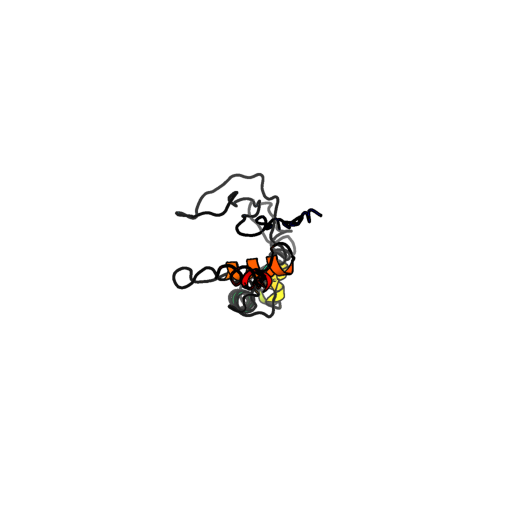OM 1368 C CA . PHE A 1 172 ? 16.190 -5.194 -53.246 1.00 48.47 172 PHE A CA 1
ATOM 1369 C C . PHE A 1 172 ? 17.362 -4.204 -53.352 1.00 48.47 172 PHE A C 1
ATOM 1371 O O . PHE A 1 172 ? 17.658 -3.757 -54.455 1.00 48.47 172 PHE A O 1
ATOM 1378 N N . LEU A 1 173 ? 18.067 -3.886 -52.261 1.00 46.62 173 LEU A N 1
ATOM 1379 C CA . LEU A 1 173 ? 19.247 -3.004 -52.308 1.00 46.62 173 LEU A CA 1
ATOM 1380 C C . LEU A 1 173 ? 20.562 -3.724 -52.655 1.00 46.62 173 LEU A C 1
ATOM 1382 O O . LEU A 1 173 ? 21.549 -3.056 -52.943 1.00 46.62 173 LEU A O 1
ATOM 1386 N N . ALA A 1 174 ? 20.591 -5.062 -52.681 1.00 48.06 174 ALA A N 1
ATOM 1387 C CA . ALA A 1 174 ? 21.796 -5.815 -53.045 1.00 48.06 174 ALA A CA 1
ATOM 1388 C C . ALA A 1 174 ? 21.980 -5.993 -54.567 1.00 48.06 174 ALA A C 1
ATOM 1390 O O . ALA A 1 174 ? 23.077 -6.312 -55.009 1.00 48.06 174 ALA A O 1
ATOM 1391 N N . LEU A 1 175 ? 20.933 -5.770 -55.371 1.00 48.69 175 LEU A N 1
ATOM 1392 C CA . LEU A 1 175 ? 20.954 -6.014 -56.822 1.00 48.69 175 LEU A CA 1
ATOM 1393 C C . LEU A 1 175 ? 21.356 -4.792 -57.663 1.00 48.69 175 LEU A C 1
ATOM 1395 O O . LEU A 1 175 ? 21.675 -4.952 -58.831 1.00 48.69 175 LEU A O 1
ATOM 1399 N N . LEU A 1 176 ? 21.391 -3.586 -57.088 1.00 51.28 176 LEU A N 1
ATOM 1400 C CA . LEU A 1 176 ? 21.808 -2.372 -57.812 1.00 51.28 176 LEU A CA 1
ATOM 1401 C C . LEU A 1 176 ? 23.326 -2.125 -57.774 1.00 51.28 176 LEU A C 1
ATOM 1403 O O . LEU A 1 176 ? 23.810 -1.208 -58.427 1.00 51.28 176 LEU A O 1
ATOM 1407 N N . ALA A 1 177 ? 24.081 -2.930 -57.020 1.00 49.19 177 ALA A N 1
ATOM 1408 C CA . ALA A 1 177 ? 25.541 -2.836 -56.943 1.00 49.19 177 ALA A CA 1
ATOM 1409 C C . ALA A 1 177 ? 26.266 -3.784 -57.920 1.00 49.19 177 ALA A C 1
ATOM 1411 O O . ALA A 1 177 ? 27.493 -3.800 -57.949 1.00 49.19 177 ALA A O 1
ATOM 1412 N N . SER A 1 178 ? 25.530 -4.576 -58.705 1.00 49.84 178 SER A N 1
ATOM 1413 C CA . SER A 1 178 ? 26.101 -5.550 -59.648 1.00 49.84 178 SER A CA 1
ATOM 1414 C C . SER A 1 178 ? 26.241 -5.026 -61.081 1.00 49.84 178 SER A C 1
ATOM 1416 O O . SER A 1 178 ? 26.898 -5.682 -61.877 1.00 49.84 178 SER A O 1
ATOM 1418 N N . ASP A 1 179 ? 25.693 -3.845 -61.388 1.00 48.16 179 ASP A N 1
ATOM 1419 C CA . ASP A 1 179 ? 25.749 -3.234 -62.729 1.00 48.16 179 ASP A CA 1
ATOM 1420 C C . ASP A 1 179 ? 26.804 -2.108 -62.844 1.00 48.16 179 ASP A C 1
ATOM 1422 O O . ASP A 1 179 ? 26.788 -1.313 -63.782 1.00 48.16 179 ASP A O 1
ATOM 1426 N N . LEU A 1 180 ? 27.740 -2.033 -61.888 1.00 50.44 180 LEU A N 1
ATOM 1427 C CA . LEU A 1 180 ? 28.968 -1.232 -61.982 1.00 50.44 180 LEU A CA 1
ATOM 1428 C C . LEU A 1 180 ? 30.203 -2.152 -61.936 1.00 50.44 180 LEU A C 1
ATOM 1430 O O . LEU A 1 180 ? 31.016 -2.086 -61.015 1.00 50.44 180 LEU A O 1
ATOM 1434 N N . LEU A 1 181 ? 30.319 -3.033 -62.931 1.00 43.59 181 LEU A N 1
ATOM 1435 C CA . LEU A 1 181 ? 31.558 -3.703 -63.342 1.00 43.59 181 LEU A CA 1
ATOM 1436 C C . LEU A 1 181 ? 31.507 -3.986 -64.843 1.00 43.59 181 LEU A C 1
ATOM 1438 O O . LEU A 1 181 ? 30.479 -4.528 -65.301 1.00 43.59 181 LEU A O 1
#

Secondary structure (DSSP, 8-state):
---------------TTSSS----BTT--SS----SS-------S-BS-----EEE-HHHHHHHHHHHTTSEES-S-SSS--B-TTSS-BPPTT---EEHHHHSSSHHHHHHHTTTSSEEE-SPPTTSSSSB-S---TTTS--THHHHHHHHHHHTTSS-----------GGGSSTTSS--